Protein AF-A0A4P6K1C8-F1 (afdb_monomer)

Sequence (216 aa):
MRCPFCGMFNRDDAAYCTRCGRDLVPGYPPGQTTQGQPPRRPAGPNYAPPANRQQAPRPPSVPPIQAGPVRSGPGSRAKTVPEPPRAFKGQEAPQSFPPHTTAQLKELESLALPYTRISDEESNGHKKIVRIQYQACPAWNQVATLWKALNDVKDDNFATTLIQGFTQPGRALYSFNNGQLQFDHGVLLGSQRINRYIFDTGSGFEGDAVRIVLSE

Mean predicted aligned error: 19.32 Å

Radius of gyration: 29.91 Å; Cα contacts (8 Å, |Δi|>4): 289; chains: 1; bounding box: 79×82×56 Å

Solvent-accessible surface area (backbone atoms only — not comparable to full-atom values): 14052 Å² total; per-residue (Å²): 71,67,37,92,87,77,66,49,81,42,62,83,83,48,61,46,33,92,85,78,68,46,73,61,66,92,84,72,78,91,75,69,96,66,85,82,73,82,85,83,77,83,88,75,86,91,80,84,81,83,90,78,92,80,88,80,85,85,85,83,89,81,82,89,82,81,93,77,84,92,80,91,82,89,81,82,79,80,76,80,69,78,74,72,80,77,72,74,79,74,76,74,80,58,90,57,64,83,55,84,47,71,70,43,46,58,62,38,37,8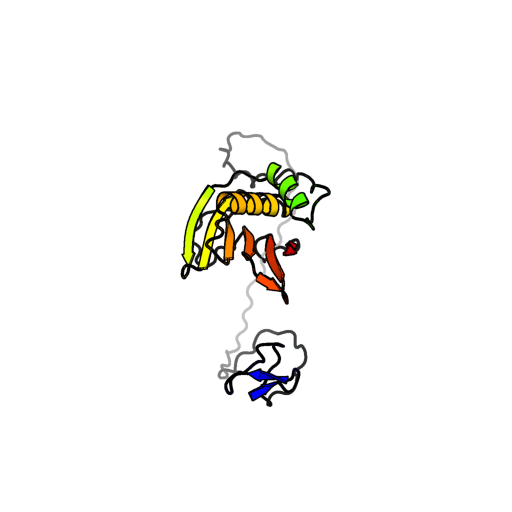0,63,32,59,77,69,45,83,74,48,79,45,77,47,91,80,37,31,39,39,36,34,33,34,35,72,85,69,58,59,68,42,46,51,11,29,47,51,45,55,42,69,76,65,68,54,90,79,30,44,28,42,34,39,36,27,25,66,64,101,56,96,51,100,76,62,61,44,48,17,37,32,42,37,35,51,62,43,76,59,88,94,44,68,28,36,35,41,38,38,40,32,43,58,82,81,54,92,80,50,50,75,45,78,45,77,88

Foldseek 3Di:
DAAPPPRDDDDPPDQADPVPRHGPDPDDDPDDDDDDDDDDDDDDDDDDDDDDDDDDDDDDDDDDDDDDDDDDDDDDPDPPDPDDPPDPPADDAPPCPPPADVVSLVVLLVLAFDKDWDDWDDDPQAEIETEIEDAQHDQSNLSSNQSNVCVVPPDLSHQKYKYFYAHDPDPDPDGFTQKMKIWGFQDDDDPGGKIKIWIWHGRVPDPPIDIDIYID

Structure (mmCIF, N/CA/C/O backbone):
data_AF-A0A4P6K1C8-F1
#
_entry.id   AF-A0A4P6K1C8-F1
#
loop_
_atom_site.group_PDB
_atom_site.id
_atom_site.type_symbol
_atom_site.label_atom_id
_atom_site.label_alt_id
_atom_site.label_comp_id
_atom_site.label_asym_id
_atom_site.label_entity_id
_atom_site.label_seq_id
_atom_site.pdbx_PDB_ins_code
_atom_site.Cartn_x
_atom_site.Cartn_y
_atom_site.Cartn_z
_atom_site.occupancy
_atom_site.B_iso_or_equiv
_atom_site.auth_seq_id
_atom_site.auth_comp_id
_atom_site.auth_asym_id
_atom_site.auth_atom_id
_atom_site.pdbx_PDB_model_num
ATOM 1 N N . MET A 1 1 ? 14.591 -32.882 3.891 1.00 88.81 1 MET A N 1
ATOM 2 C CA . MET A 1 1 ? 14.528 -33.380 5.285 1.00 88.81 1 MET A CA 1
ATOM 3 C C . MET A 1 1 ? 13.270 -32.879 5.991 1.00 88.81 1 MET A C 1
ATOM 5 O O . MET A 1 1 ? 12.739 -31.834 5.627 1.00 88.81 1 MET A O 1
ATOM 9 N N . ARG A 1 2 ? 12.756 -33.598 6.995 1.00 90.94 2 ARG A N 1
ATOM 10 C CA . ARG A 1 2 ? 11.529 -33.205 7.714 1.00 90.94 2 ARG A CA 1
ATOM 11 C C . ARG A 1 2 ? 11.876 -32.451 8.999 1.00 90.94 2 ARG A C 1
ATOM 13 O O . ARG A 1 2 ? 12.728 -32.901 9.756 1.00 90.94 2 ARG A O 1
ATOM 20 N N . CYS A 1 3 ? 11.225 -31.316 9.251 1.00 90.12 3 CYS A N 1
ATOM 21 C CA . CYS A 1 3 ? 11.454 -30.536 10.466 1.00 90.12 3 CYS A CA 1
ATOM 22 C C . CYS A 1 3 ? 10.974 -31.318 11.702 1.00 90.12 3 CYS A C 1
ATOM 24 O O . CYS A 1 3 ? 9.782 -31.640 11.757 1.00 90.12 3 CYS A O 1
ATOM 26 N N . PRO A 1 4 ? 11.825 -31.556 12.719 1.00 86.56 4 PRO A N 1
ATOM 27 C CA . PRO A 1 4 ? 11.430 -32.302 13.917 1.00 86.56 4 PRO A CA 1
ATOM 28 C C . PRO A 1 4 ? 10.423 -31.538 14.790 1.00 86.56 4 PRO A C 1
ATOM 30 O O . PRO A 1 4 ? 9.733 -32.139 15.603 1.00 86.56 4 PRO A O 1
ATOM 33 N N . PHE A 1 5 ? 10.306 -30.218 14.611 1.00 88.75 5 PHE A N 1
ATOM 34 C CA . PHE A 1 5 ? 9.438 -29.372 15.431 1.00 88.75 5 PHE A CA 1
ATOM 35 C C . PHE A 1 5 ? 8.033 -29.169 14.856 1.00 88.75 5 PHE A C 1
ATOM 37 O O . PHE A 1 5 ? 7.089 -28.995 15.616 1.00 88.75 5 PHE A O 1
ATOM 44 N N . CYS A 1 6 ? 7.877 -29.138 13.528 1.00 92.00 6 CYS A N 1
ATOM 45 C CA . CYS A 1 6 ? 6.582 -28.841 12.891 1.00 92.00 6 CYS A CA 1
ATOM 46 C C . CYS A 1 6 ? 6.192 -29.799 11.755 1.00 92.00 6 CYS A C 1
ATOM 48 O O . CYS A 1 6 ? 5.161 -29.601 11.113 1.00 92.00 6 CYS A O 1
ATOM 50 N N . GLY A 1 7 ? 7.021 -30.805 11.457 1.00 89.94 7 GLY A N 1
ATOM 51 C CA . GLY A 1 7 ? 6.726 -31.848 10.470 1.00 89.94 7 GLY A CA 1
ATOM 52 C C . GLY A 1 7 ? 6.786 -31.421 8.998 1.00 89.94 7 GLY A C 1
ATOM 53 O O . GLY A 1 7 ? 6.492 -32.233 8.118 1.00 89.94 7 GLY A O 1
ATOM 54 N N . MET A 1 8 ? 7.166 -30.175 8.705 1.00 91.31 8 MET A N 1
ATOM 55 C CA . MET A 1 8 ? 7.243 -29.659 7.335 1.00 91.31 8 MET A CA 1
ATOM 56 C C . MET A 1 8 ? 8.478 -30.192 6.587 1.00 91.31 8 MET A C 1
ATOM 58 O O . MET A 1 8 ? 9.547 -30.364 7.178 1.00 91.31 8 MET A O 1
ATOM 62 N N . PHE A 1 9 ? 8.321 -30.470 5.291 1.00 93.88 9 PHE A N 1
ATOM 63 C CA . PHE A 1 9 ? 9.394 -30.933 4.412 1.00 93.88 9 PHE A CA 1
ATOM 64 C C . PHE A 1 9 ? 10.221 -29.770 3.865 1.00 93.88 9 PHE A C 1
ATOM 66 O O . PHE A 1 9 ? 9.754 -28.992 3.041 1.00 93.88 9 PHE A O 1
ATOM 73 N N . ASN A 1 10 ? 11.470 -29.693 4.304 1.00 91.12 10 ASN A N 1
ATOM 74 C CA . ASN A 1 10 ? 12.453 -28.723 3.841 1.00 91.12 10 ASN A CA 1
ATOM 75 C C . ASN A 1 10 ? 13.397 -29.367 2.822 1.00 91.12 10 ASN A C 1
ATOM 77 O O . ASN A 1 10 ? 13.521 -30.597 2.778 1.00 91.12 10 ASN A O 1
ATOM 81 N N . ARG A 1 11 ? 14.103 -28.535 2.046 1.00 89.69 11 ARG A N 1
ATOM 82 C CA . ARG A 1 11 ? 15.248 -28.987 1.240 1.00 89.69 11 ARG A CA 1
ATOM 83 C C . ARG A 1 11 ? 16.305 -29.615 2.158 1.00 89.69 11 ARG A C 1
ATOM 85 O O . ARG A 1 11 ? 16.366 -29.280 3.340 1.00 89.69 11 ARG A O 1
ATOM 92 N N . ASP A 1 12 ? 17.087 -30.559 1.647 1.00 85.25 12 ASP A N 1
ATOM 93 C CA . ASP A 1 12 ? 18.074 -31.293 2.457 1.00 85.25 12 ASP A CA 1
ATOM 94 C C . ASP A 1 12 ? 19.260 -30.426 2.913 1.00 85.25 12 ASP A C 1
ATOM 96 O O . ASP A 1 12 ? 19.929 -30.767 3.881 1.00 85.25 12 ASP A O 1
ATOM 100 N N . ASP A 1 13 ? 19.478 -29.283 2.262 1.00 85.94 13 ASP A N 1
ATOM 101 C CA . ASP A 1 13 ? 20.492 -28.269 2.572 1.00 85.94 13 ASP A CA 1
ATOM 102 C C . ASP A 1 13 ? 19.954 -27.096 3.415 1.00 85.94 13 ASP A C 1
ATOM 104 O O . ASP A 1 13 ? 20.671 -26.130 3.681 1.00 85.94 13 ASP A O 1
ATOM 108 N N . ALA A 1 14 ? 18.686 -27.142 3.836 1.00 86.88 14 ALA A N 1
ATOM 109 C CA . ALA A 1 14 ? 18.072 -26.052 4.582 1.00 86.88 14 ALA A CA 1
ATOM 110 C C . ALA A 1 14 ? 18.629 -25.968 6.014 1.00 86.88 14 ALA A C 1
ATOM 112 O O . ALA A 1 14 ? 18.420 -26.868 6.826 1.00 86.88 14 ALA A O 1
ATOM 113 N N . ALA A 1 15 ? 19.272 -24.845 6.353 1.00 88.81 15 ALA A N 1
ATOM 114 C CA . ALA A 1 15 ? 19.749 -24.581 7.714 1.00 88.81 15 ALA A CA 1
ATOM 115 C C . ALA A 1 15 ? 18.597 -24.338 8.708 1.00 88.81 15 ALA A C 1
ATOM 117 O O . ALA A 1 15 ? 18.697 -24.701 9.879 1.00 88.81 15 ALA A O 1
ATOM 118 N N . TYR A 1 16 ? 17.484 -23.776 8.228 1.00 92.38 16 TYR A N 1
ATOM 119 C CA . TYR A 1 16 ? 16.303 -23.425 9.015 1.00 92.38 16 TYR A CA 1
ATOM 120 C C . TYR A 1 16 ? 15.012 -23.897 8.340 1.00 92.38 16 TYR A C 1
ATOM 122 O O . TYR A 1 16 ? 14.926 -24.066 7.124 1.00 92.38 16 TYR A O 1
ATOM 130 N N . CYS A 1 17 ? 13.976 -24.096 9.150 1.00 92.38 17 CYS A N 1
ATOM 131 C CA . CYS A 1 17 ? 12.662 -24.502 8.686 1.00 92.38 17 CYS A CA 1
ATOM 132 C C . CYS A 1 17 ? 11.924 -23.327 8.037 1.00 92.38 17 CYS A C 1
ATOM 134 O O . CYS A 1 17 ? 11.611 -22.356 8.721 1.00 92.38 17 CYS A O 1
ATOM 136 N N . THR A 1 18 ? 11.526 -23.433 6.768 1.00 91.12 18 THR A N 1
ATOM 137 C CA . THR A 1 18 ? 10.802 -22.337 6.085 1.00 91.12 18 THR A CA 1
ATOM 138 C C . THR A 1 18 ? 9.394 -22.085 6.637 1.00 91.12 18 THR A C 1
ATOM 140 O O . THR A 1 18 ? 8.790 -21.062 6.336 1.00 91.12 18 THR A O 1
ATOM 143 N N . ARG A 1 19 ? 8.869 -22.992 7.476 1.00 90.62 19 ARG A N 1
ATOM 144 C CA . ARG A 1 19 ? 7.556 -22.845 8.122 1.00 90.62 19 ARG A CA 1
ATOM 145 C C . ARG A 1 19 ? 7.648 -22.245 9.518 1.00 90.62 19 ARG A C 1
ATOM 147 O O . ARG A 1 19 ? 6.854 -21.376 9.844 1.00 90.62 19 ARG A O 1
ATOM 154 N N . CYS A 1 20 ? 8.548 -22.746 10.364 1.00 92.81 20 CYS A N 1
ATOM 155 C CA . CYS A 1 20 ? 8.615 -22.333 11.772 1.00 92.81 20 CYS A CA 1
ATOM 156 C C . CYS A 1 20 ? 9.885 -21.560 12.144 1.00 92.81 20 CYS A C 1
ATOM 158 O O . CYS A 1 20 ? 10.043 -21.203 13.306 1.00 92.81 20 CYS A O 1
ATOM 160 N N . GLY A 1 21 ? 10.801 -21.342 11.197 1.00 88.06 21 GLY A N 1
ATOM 161 C CA . GLY A 1 21 ? 12.036 -20.579 11.392 1.00 88.06 21 GLY A CA 1
ATOM 162 C C . GLY A 1 21 ? 13.087 -21.242 12.284 1.00 88.06 21 GLY A C 1
ATOM 163 O O . GLY A 1 21 ? 14.145 -20.664 12.484 1.00 88.06 21 GLY A O 1
ATOM 164 N N . ARG A 1 22 ? 12.825 -22.437 12.833 1.00 87.50 22 ARG A N 1
ATOM 165 C CA . ARG A 1 22 ? 13.773 -23.140 13.711 1.00 87.50 22 ARG A CA 1
ATOM 166 C C . ARG A 1 22 ? 14.896 -23.798 12.929 1.00 87.50 22 ARG A C 1
ATOM 168 O O . ARG A 1 22 ? 14.646 -24.353 11.857 1.00 87.50 22 ARG A O 1
ATOM 175 N N . ASP A 1 23 ? 16.077 -23.817 13.532 1.00 88.69 23 ASP A N 1
ATOM 176 C CA . ASP A 1 23 ? 17.242 -24.513 13.000 1.00 88.69 23 ASP A CA 1
ATOM 177 C C . ASP A 1 23 ? 16.961 -26.007 12.819 1.00 88.69 23 ASP A C 1
ATOM 179 O O . ASP A 1 23 ? 16.354 -26.672 13.666 1.00 88.69 23 ASP A O 1
ATOM 183 N N . LEU A 1 24 ? 17.382 -26.526 11.670 1.00 86.25 24 LEU A N 1
ATOM 184 C CA . LEU A 1 24 ? 17.263 -27.935 11.298 1.00 86.25 24 LEU A CA 1
ATOM 185 C C . LEU A 1 24 ? 18.576 -28.696 11.481 1.00 86.25 24 LEU A C 1
ATOM 187 O O . LEU A 1 24 ? 18.574 -29.923 11.403 1.00 86.25 24 LEU A O 1
ATOM 191 N N . VAL A 1 25 ? 19.673 -27.980 11.739 1.00 77.94 25 VAL A N 1
ATOM 192 C CA . VAL A 1 25 ? 21.005 -28.548 11.943 1.00 77.94 25 VAL A CA 1
ATOM 193 C C . VAL A 1 25 ? 21.154 -28.978 13.410 1.00 77.94 25 VAL A C 1
ATOM 195 O O . VAL A 1 25 ? 21.168 -28.122 14.297 1.00 77.94 25 VAL A O 1
ATOM 198 N N . PRO A 1 26 ? 21.286 -30.282 13.712 1.00 60.44 26 PRO A N 1
ATOM 199 C CA . PRO A 1 26 ? 21.581 -30.745 15.061 1.00 60.44 26 PRO A CA 1
ATOM 200 C C . PRO A 1 26 ? 23.081 -30.554 15.312 1.00 60.44 26 PRO A C 1
ATOM 202 O O . PRO A 1 26 ? 23.896 -31.263 14.727 1.00 60.44 26 PRO A O 1
ATOM 205 N N . GLY A 1 27 ? 23.468 -29.589 16.151 1.00 54.50 27 GLY A N 1
ATOM 206 C CA . GLY A 1 27 ? 24.895 -29.397 16.441 1.00 54.50 27 GLY A CA 1
ATOM 207 C C . GLY A 1 27 ? 25.307 -28.227 17.330 1.00 54.50 27 GLY A C 1
ATOM 208 O O . GLY A 1 27 ? 26.457 -28.204 17.753 1.00 54.50 27 GLY A O 1
ATOM 209 N N . TYR A 1 28 ? 24.416 -27.297 17.675 1.00 38.47 28 TYR A N 1
ATOM 210 C CA . TYR A 1 28 ? 24.706 -26.288 18.698 1.00 38.47 28 TYR A CA 1
ATOM 211 C C . TYR A 1 28 ? 23.680 -26.387 19.833 1.00 38.47 28 TYR A C 1
ATOM 213 O O . TYR A 1 28 ? 22.478 -26.373 19.559 1.00 38.47 28 TYR A O 1
ATOM 221 N N . PRO A 1 29 ? 24.103 -26.517 21.106 1.00 42.72 29 PRO A N 1
ATOM 222 C CA . PRO A 1 29 ? 23.178 -26.389 22.224 1.00 42.72 29 PRO A CA 1
ATOM 223 C C . PRO A 1 29 ? 22.550 -24.984 22.214 1.00 42.72 29 PRO A C 1
ATOM 225 O O . PRO A 1 29 ? 23.180 -24.045 21.718 1.00 42.72 29 PRO A O 1
ATOM 228 N N . PRO A 1 30 ? 21.333 -24.808 22.765 1.00 41.75 30 PRO A N 1
ATOM 229 C CA . PRO A 1 30 ? 20.698 -23.501 22.867 1.00 41.75 30 PRO A CA 1
ATOM 230 C C . PRO A 1 30 ? 21.519 -22.623 23.818 1.00 41.75 30 PRO A C 1
ATOM 232 O O . PRO A 1 30 ? 21.397 -22.689 25.041 1.00 41.75 30 PRO A O 1
ATOM 235 N N . GLY A 1 31 ? 22.410 -21.831 23.231 1.00 40.31 31 GLY A N 1
ATOM 236 C CA . GLY A 1 31 ? 23.178 -20.808 23.911 1.00 40.31 31 GLY A CA 1
ATOM 237 C C . GLY A 1 31 ? 22.250 -19.669 24.295 1.00 40.31 31 GLY A C 1
ATOM 238 O O . GLY A 1 31 ? 21.748 -18.945 23.442 1.00 40.31 31 GLY A O 1
ATOM 239 N N . GLN A 1 32 ? 22.010 -19.587 25.596 1.00 39.22 32 GLN A N 1
ATOM 240 C CA . GLN A 1 32 ? 21.608 -18.422 26.371 1.00 39.22 32 GLN A CA 1
ATOM 241 C C . GLN A 1 32 ? 21.770 -17.074 25.654 1.00 39.22 32 GLN A C 1
ATOM 243 O O . GLN A 1 32 ? 22.798 -16.768 25.055 1.00 39.22 32 GLN A O 1
ATOM 248 N N . THR A 1 33 ? 20.768 -16.223 25.851 1.00 48.00 33 THR A N 1
ATOM 249 C CA . THR A 1 33 ? 20.870 -14.767 25.762 1.00 48.00 33 THR A CA 1
ATOM 250 C C . THR A 1 33 ? 22.167 -14.268 26.405 1.00 48.00 33 THR A C 1
ATOM 252 O O . THR A 1 33 ? 22.245 -14.131 27.625 1.00 48.00 33 THR A O 1
ATOM 255 N N . THR A 1 34 ? 23.175 -13.953 25.598 1.00 40.38 34 THR A N 1
ATOM 256 C CA . THR A 1 34 ? 24.306 -13.126 26.022 1.00 40.38 34 THR A CA 1
ATOM 257 C C . THR A 1 34 ? 24.217 -11.784 25.323 1.00 40.38 34 THR A C 1
ATOM 259 O O . THR A 1 34 ? 24.386 -11.686 24.108 1.00 40.38 34 THR A O 1
ATOM 262 N N . GLN A 1 35 ? 23.957 -10.750 26.125 1.00 42.81 35 GLN A N 1
ATOM 263 C CA . GLN A 1 35 ? 24.311 -9.370 25.819 1.00 42.81 35 GLN A CA 1
ATOM 264 C C . GLN A 1 35 ? 25.731 -9.337 25.235 1.00 42.81 35 GLN A C 1
ATOM 266 O O . GLN A 1 35 ? 26.691 -9.753 25.885 1.00 42.81 35 GLN A O 1
ATOM 271 N N . GLY A 1 36 ? 25.861 -8.863 23.998 1.00 34.84 36 GLY A N 1
ATOM 272 C CA . GLY A 1 36 ? 27.148 -8.709 23.334 1.00 34.84 36 GLY A CA 1
ATOM 273 C C . GLY A 1 36 ? 27.926 -7.528 23.905 1.00 34.84 36 GLY A C 1
ATOM 274 O O . GLY A 1 36 ? 27.695 -6.384 23.523 1.00 34.84 36 GLY A O 1
ATOM 275 N N . GLN A 1 37 ? 28.869 -7.827 24.800 1.00 43.03 37 GLN A N 1
ATOM 276 C CA . GLN A 1 37 ? 30.080 -7.033 25.013 1.00 43.03 37 GLN A CA 1
ATOM 277 C C . GLN A 1 37 ? 30.887 -6.916 23.702 1.00 43.03 37 GLN A C 1
ATOM 279 O O . GLN A 1 37 ? 30.882 -7.851 22.897 1.00 43.03 37 GLN A O 1
ATOM 284 N N . PRO A 1 38 ? 31.629 -5.813 23.486 1.00 39.00 38 PRO A N 1
ATOM 285 C CA . PRO A 1 38 ? 32.493 -5.664 22.319 1.00 39.00 38 PRO A CA 1
ATOM 286 C C . PRO A 1 38 ? 33.694 -6.637 22.352 1.00 39.00 38 PRO A C 1
ATOM 288 O O . PRO A 1 38 ? 34.172 -7.004 23.431 1.00 39.00 38 PRO A O 1
ATOM 291 N N . PRO A 1 39 ? 34.209 -7.055 21.180 1.00 49.84 39 PRO A N 1
ATOM 292 C CA . PRO A 1 39 ? 35.176 -8.144 21.062 1.00 49.84 39 PRO A CA 1
ATOM 293 C C . PRO A 1 39 ? 36.565 -7.790 21.618 1.00 49.84 39 PRO A C 1
ATOM 295 O O . PRO A 1 39 ? 37.148 -6.752 21.298 1.00 49.84 39 PRO A O 1
ATOM 298 N N . ARG A 1 40 ? 37.132 -8.709 22.414 1.00 46.91 40 ARG A N 1
ATOM 299 C CA . ARG A 1 40 ? 38.537 -8.684 22.851 1.00 46.91 40 ARG A CA 1
ATOM 300 C C . ARG A 1 40 ? 39.461 -9.038 21.681 1.00 46.91 40 ARG A C 1
ATOM 302 O O . ARG A 1 40 ? 39.289 -10.068 21.037 1.00 46.91 40 ARG A O 1
ATOM 309 N N . ARG A 1 41 ? 40.460 -8.186 21.437 1.00 49.97 41 ARG A N 1
ATOM 310 C CA . ARG A 1 41 ? 41.549 -8.418 20.474 1.00 49.97 41 ARG A CA 1
ATOM 311 C C . ARG A 1 41 ? 42.501 -9.534 20.950 1.00 49.97 41 ARG A C 1
ATOM 313 O O . ARG A 1 41 ? 42.732 -9.634 22.156 1.00 49.97 41 ARG A O 1
ATOM 320 N N . PRO A 1 42 ? 43.113 -10.308 20.033 1.00 48.47 42 PRO A N 1
ATOM 321 C CA . PRO A 1 42 ? 44.226 -11.204 20.349 1.00 48.47 42 PRO A CA 1
ATOM 322 C C . PRO A 1 42 ? 45.460 -10.431 20.841 1.00 48.47 42 PRO A C 1
ATOM 324 O O . PRO A 1 42 ? 45.746 -9.334 20.356 1.00 48.47 42 PRO A O 1
ATOM 327 N N . ALA A 1 43 ? 46.189 -11.012 21.796 1.00 47.69 43 ALA A N 1
ATOM 328 C CA . ALA A 1 43 ? 47.403 -10.447 22.381 1.00 47.69 43 ALA A CA 1
ATOM 329 C C . ALA A 1 43 ? 48.556 -10.407 21.360 1.00 47.69 43 ALA A C 1
ATOM 331 O O . ALA A 1 43 ? 48.985 -11.442 20.855 1.00 47.69 43 ALA A O 1
ATOM 332 N N . GLY A 1 44 ? 49.051 -9.202 21.068 1.00 49.12 44 GLY A N 1
ATOM 333 C CA . GLY A 1 44 ? 50.307 -8.975 20.350 1.00 49.12 44 GLY A CA 1
ATOM 334 C C . GLY A 1 44 ? 51.521 -8.966 21.297 1.00 49.12 44 GLY A C 1
ATOM 335 O O . GLY A 1 44 ? 51.344 -8.897 22.515 1.00 49.12 44 GLY A O 1
ATOM 336 N N . PRO A 1 45 ? 52.750 -9.050 20.759 1.00 47.34 45 PRO A N 1
ATOM 337 C CA . PRO A 1 45 ? 53.974 -9.252 21.533 1.00 47.34 45 PRO A CA 1
ATOM 338 C C . PRO A 1 45 ? 54.342 -8.080 22.458 1.00 47.34 45 PRO A C 1
ATOM 340 O O . PRO A 1 45 ? 54.069 -6.911 22.192 1.00 47.34 45 PRO A O 1
ATOM 343 N N . ASN A 1 46 ? 54.994 -8.461 23.556 1.00 49.91 46 ASN A N 1
ATOM 344 C CA . ASN A 1 46 ? 55.358 -7.668 24.724 1.00 49.91 46 ASN A CA 1
ATOM 345 C C . ASN A 1 46 ? 56.455 -6.631 24.393 1.00 49.91 46 ASN A C 1
ATOM 347 O O . ASN A 1 46 ? 57.624 -6.989 24.269 1.00 49.91 46 ASN A O 1
ATOM 351 N N . TYR A 1 47 ? 56.091 -5.352 24.268 1.00 41.16 47 TYR A N 1
ATOM 352 C CA . TYR A 1 47 ? 57.043 -4.235 24.236 1.00 41.16 47 TYR A CA 1
ATOM 353 C C . TYR A 1 47 ? 57.039 -3.525 25.593 1.00 41.16 47 TYR A C 1
ATOM 355 O O . TYR A 1 47 ? 56.033 -2.940 25.991 1.00 41.16 47 TYR A O 1
ATOM 363 N N . ALA A 1 48 ? 58.174 -3.567 26.294 1.00 53.19 48 ALA A N 1
ATOM 364 C CA . ALA A 1 48 ? 58.407 -2.813 27.521 1.00 53.19 48 ALA A CA 1
ATOM 365 C C . ALA A 1 48 ? 58.932 -1.403 27.184 1.00 53.19 48 ALA A C 1
ATOM 367 O O . ALA A 1 48 ? 59.997 -1.296 26.570 1.00 53.19 48 ALA A O 1
ATOM 368 N N . PRO A 1 49 ? 58.240 -0.315 27.566 1.00 50.09 49 PRO A N 1
ATOM 369 C CA . PRO A 1 49 ? 58.793 1.030 27.461 1.00 50.09 49 PRO A CA 1
ATOM 370 C C . PRO A 1 49 ? 59.662 1.377 28.691 1.00 50.09 49 PRO A C 1
ATOM 372 O O . PRO A 1 49 ? 59.342 0.968 29.811 1.00 50.09 49 PRO A O 1
ATOM 375 N N . PRO A 1 50 ? 60.762 2.133 28.510 1.00 47.12 50 PRO A N 1
ATOM 376 C CA . PRO A 1 50 ? 61.696 2.465 29.580 1.00 47.12 50 PRO A CA 1
ATOM 377 C C . PRO A 1 50 ? 61.129 3.503 30.558 1.00 47.12 50 PRO A C 1
ATOM 379 O O . PRO A 1 50 ? 60.390 4.416 30.191 1.00 47.12 50 PRO A O 1
ATOM 382 N N . ALA A 1 51 ? 61.531 3.376 31.821 1.00 49.81 51 ALA A N 1
ATOM 383 C CA . ALA A 1 51 ? 61.240 4.329 32.878 1.00 49.81 51 ALA A CA 1
ATOM 384 C C . ALA A 1 51 ? 62.098 5.593 32.721 1.00 49.81 51 ALA A C 1
ATOM 386 O O . ALA A 1 51 ? 63.320 5.520 32.836 1.00 49.81 51 ALA A O 1
ATOM 387 N N . ASN A 1 52 ? 61.474 6.764 32.557 1.00 48.72 52 ASN A N 1
ATOM 388 C CA . ASN A 1 52 ? 62.055 7.987 33.107 1.00 48.72 52 ASN A CA 1
ATOM 389 C C . ASN A 1 52 ? 60.990 9.044 33.440 1.00 48.72 52 ASN A C 1
ATOM 391 O O . ASN A 1 52 ? 60.220 9.480 32.588 1.00 48.72 52 ASN A O 1
ATOM 395 N N . ARG A 1 53 ? 60.954 9.429 34.720 1.00 51.31 53 ARG A N 1
ATOM 396 C CA . ARG A 1 53 ? 60.143 10.507 35.299 1.00 51.31 53 ARG A CA 1
ATOM 397 C C . ARG A 1 53 ? 60.794 11.848 34.983 1.00 51.31 53 ARG A C 1
ATOM 399 O O . ARG A 1 53 ? 61.887 12.071 35.486 1.00 51.31 53 ARG A O 1
ATOM 406 N N . GLN A 1 54 ? 60.078 12.778 34.351 1.00 49.44 54 GLN A N 1
ATOM 407 C CA . GLN A 1 54 ? 60.205 14.211 34.652 1.00 49.44 54 GLN A CA 1
ATOM 408 C C . GLN A 1 54 ? 58.824 14.880 34.575 1.00 49.44 54 GLN A C 1
ATOM 410 O O . GLN A 1 54 ? 58.066 14.680 33.631 1.00 49.44 54 GLN A O 1
ATOM 415 N N . GLN A 1 55 ? 58.477 15.590 35.649 1.00 46.69 55 GLN A N 1
ATOM 416 C CA . GLN A 1 55 ? 57.203 16.271 35.882 1.00 46.69 55 GLN A CA 1
ATOM 417 C C . GLN A 1 55 ? 57.126 17.565 35.061 1.00 46.69 55 GLN A C 1
ATOM 419 O O . GLN A 1 55 ? 58.097 18.315 35.019 1.00 46.69 55 GLN A O 1
ATOM 424 N N . ALA A 1 56 ? 55.959 17.856 34.478 1.00 44.97 56 ALA A N 1
ATOM 425 C CA . ALA A 1 56 ? 55.648 19.158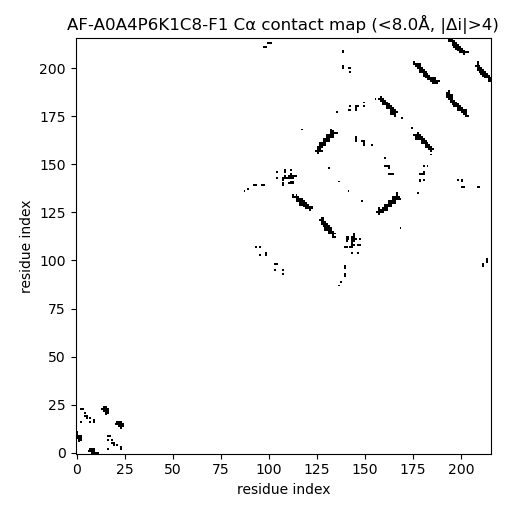 33.885 1.00 44.97 56 ALA A CA 1
ATOM 426 C C . ALA A 1 56 ? 54.703 19.973 34.803 1.00 44.97 56 ALA A C 1
ATOM 428 O O . ALA A 1 56 ? 53.907 19.372 35.533 1.00 44.97 56 ALA A O 1
ATOM 429 N N . PRO A 1 57 ? 54.785 21.320 34.809 1.00 45.72 57 PRO A N 1
ATOM 430 C CA . PRO A 1 57 ? 54.196 22.174 35.845 1.00 45.72 57 PRO A CA 1
ATOM 431 C C . PRO A 1 57 ? 52.690 22.425 35.660 1.00 45.72 57 PRO A C 1
ATOM 433 O O . PRO A 1 57 ? 52.166 22.401 34.549 1.00 45.72 57 PRO A O 1
ATOM 436 N N . ARG A 1 58 ? 52.003 22.728 36.770 1.00 53.41 58 ARG A N 1
ATOM 437 C CA . ARG A 1 58 ? 50.585 23.130 36.811 1.00 53.41 58 ARG A CA 1
ATOM 438 C C . ARG A 1 58 ? 50.380 24.548 36.244 1.00 53.41 58 ARG A C 1
ATOM 440 O O . ARG A 1 58 ? 51.170 25.427 36.585 1.00 53.41 58 ARG A O 1
ATOM 447 N N . PRO A 1 59 ? 49.298 24.815 35.489 1.00 54.81 59 PRO A N 1
ATOM 448 C CA . PRO A 1 59 ? 48.874 26.178 35.177 1.00 54.81 59 PRO A CA 1
ATOM 449 C C . PRO A 1 59 ? 48.137 26.847 36.365 1.00 54.81 59 PRO A C 1
ATOM 451 O O . PRO A 1 59 ? 47.497 26.146 37.156 1.00 54.81 59 PRO A O 1
ATOM 454 N N . PRO A 1 60 ? 48.227 28.185 36.511 1.00 52.41 60 PRO A N 1
ATOM 455 C CA . PRO A 1 60 ? 47.681 28.936 37.645 1.00 52.41 60 PRO A CA 1
ATOM 456 C C . PRO A 1 60 ? 46.172 29.231 37.543 1.00 52.41 60 PRO A C 1
ATOM 458 O O . PRO A 1 60 ? 45.602 29.339 36.459 1.00 52.41 60 PRO A O 1
ATOM 461 N N . SER A 1 61 ? 45.549 29.396 38.713 1.00 48.31 61 SER A N 1
ATOM 462 C CA . SER A 1 61 ? 44.137 29.733 38.937 1.00 48.31 61 SER A CA 1
ATOM 463 C C . SER A 1 61 ? 43.797 31.172 38.519 1.00 48.31 61 SER A C 1
ATOM 465 O O . SER A 1 61 ? 44.521 32.100 38.874 1.00 48.31 61 SER A O 1
ATOM 467 N N . VAL A 1 62 ? 42.663 31.374 37.836 1.00 55.34 62 VAL A N 1
ATOM 468 C CA . VAL A 1 62 ? 42.142 32.702 37.449 1.00 55.34 62 VAL A CA 1
ATOM 469 C C . VAL A 1 62 ? 40.966 33.100 38.371 1.00 55.34 62 VAL A C 1
ATOM 471 O O . VAL A 1 62 ? 40.104 32.253 38.616 1.00 55.34 62 VAL A O 1
ATOM 474 N N . PRO A 1 63 ? 40.912 34.339 38.908 1.00 49.00 63 PRO A N 1
ATOM 475 C CA . PRO A 1 63 ? 39.856 34.820 39.817 1.00 49.00 63 PRO A CA 1
ATOM 476 C C . PRO A 1 63 ? 38.553 35.252 39.094 1.00 49.00 63 PRO A C 1
ATOM 478 O O . PRO A 1 63 ? 38.554 35.407 37.871 1.00 49.00 63 PRO A O 1
ATOM 481 N N . PRO A 1 64 ? 37.430 35.457 39.823 1.00 44.94 64 PRO A N 1
ATOM 482 C CA . PRO A 1 64 ? 36.115 35.712 39.230 1.00 44.94 64 PRO A CA 1
ATOM 483 C C . PRO A 1 64 ? 35.957 37.170 38.770 1.00 44.94 64 PRO A C 1
ATOM 485 O O . PRO A 1 64 ? 36.265 38.101 39.515 1.00 44.94 64 PRO A O 1
ATOM 488 N N . ILE A 1 65 ? 35.433 37.376 37.557 1.00 49.25 65 ILE A N 1
ATOM 489 C CA . ILE A 1 65 ? 35.155 38.708 36.997 1.00 49.25 65 ILE A CA 1
ATOM 490 C C . ILE A 1 65 ? 33.678 39.065 37.217 1.00 49.25 65 ILE A C 1
ATOM 492 O O . ILE A 1 65 ? 32.775 38.305 36.871 1.00 49.25 65 ILE A O 1
ATOM 496 N N . GLN A 1 66 ? 33.473 40.234 37.825 1.00 40.97 66 GLN A N 1
ATOM 497 C CA . GLN A 1 66 ? 32.193 40.853 38.173 1.00 40.97 66 GLN A CA 1
ATOM 498 C C . GLN A 1 66 ? 31.438 41.386 36.943 1.00 40.97 66 GLN A C 1
ATOM 500 O O . GLN A 1 66 ? 32.035 41.768 35.937 1.00 40.97 66 GLN A O 1
ATOM 505 N N . ALA A 1 67 ? 30.108 41.440 37.059 1.00 44.53 67 ALA A N 1
ATOM 506 C CA . ALA A 1 67 ? 29.189 41.962 36.054 1.00 44.53 67 ALA A CA 1
ATOM 507 C C . ALA A 1 67 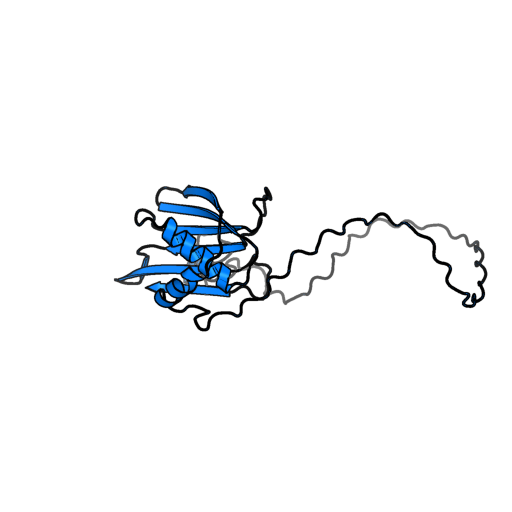? 29.324 43.487 35.862 1.00 44.53 67 ALA A C 1
ATOM 509 O O . ALA A 1 67 ? 29.340 44.245 36.830 1.00 44.53 67 ALA A O 1
ATOM 510 N N . GLY A 1 68 ? 29.347 43.925 34.600 1.00 35.56 68 GLY A N 1
ATOM 511 C CA . GLY A 1 68 ? 29.288 45.326 34.171 1.00 35.56 68 GLY A CA 1
ATOM 512 C C . GLY A 1 68 ? 28.440 45.480 32.893 1.00 35.56 68 GLY A C 1
ATOM 513 O O . GLY A 1 68 ? 28.202 44.485 32.207 1.00 35.56 68 GLY A O 1
ATOM 514 N N . PRO A 1 69 ? 27.919 46.687 32.593 1.00 43.41 69 PRO A N 1
ATOM 515 C CA . PRO A 1 69 ? 26.654 46.857 31.877 1.00 43.41 69 PRO A CA 1
ATOM 516 C C . PRO A 1 69 ? 26.747 46.815 30.343 1.00 43.41 69 PRO A C 1
ATOM 518 O O . PRO A 1 69 ? 27.761 47.135 29.725 1.00 43.41 69 PRO A O 1
ATOM 521 N N . VAL A 1 70 ? 25.607 46.448 29.754 1.00 46.75 70 VAL A N 1
ATOM 522 C CA . VAL A 1 70 ? 25.326 46.263 28.324 1.00 46.75 70 VAL A CA 1
ATOM 523 C C . VAL A 1 70 ? 25.504 47.565 27.533 1.00 46.75 70 VAL A C 1
ATOM 525 O O . VAL A 1 70 ? 24.904 48.588 27.862 1.00 46.75 70 VAL A O 1
ATOM 528 N N . ARG A 1 71 ? 26.265 47.506 26.432 1.00 35.78 71 ARG A N 1
ATOM 529 C CA . ARG A 1 71 ? 26.265 48.524 25.371 1.00 35.78 71 ARG A CA 1
ATOM 530 C C . ARG A 1 71 ? 25.854 47.902 24.039 1.00 35.78 71 ARG A C 1
ATOM 532 O O . ARG A 1 71 ? 26.498 46.987 23.536 1.00 35.78 71 ARG A O 1
ATOM 539 N N . SER A 1 72 ? 24.768 48.434 23.496 1.00 47.59 72 SER A N 1
ATOM 540 C CA . SER A 1 72 ? 24.151 48.098 22.217 1.00 47.59 72 SER A CA 1
ATOM 541 C C . SER A 1 72 ? 25.026 48.531 21.034 1.00 47.59 72 SER A C 1
ATOM 543 O O . SER A 1 72 ? 25.490 49.669 20.993 1.00 47.59 72 SER A O 1
ATOM 545 N N . GLY A 1 73 ? 25.194 47.648 20.048 1.00 33.34 73 GLY A N 1
ATOM 546 C CA . GLY A 1 73 ? 25.802 47.935 18.745 1.00 33.34 73 GLY A CA 1
ATOM 547 C C . GLY A 1 73 ? 25.108 47.114 17.642 1.00 33.34 73 GLY A C 1
ATOM 548 O O . GLY A 1 73 ? 24.766 45.959 17.903 1.00 33.34 73 GLY A O 1
ATOM 549 N N . PRO A 1 74 ? 24.832 47.683 16.451 1.00 43.69 74 PRO A N 1
ATOM 550 C CA . PRO A 1 74 ? 23.879 47.119 15.496 1.00 43.69 74 PRO A CA 1
ATOM 551 C C . PRO A 1 74 ? 24.537 46.251 14.410 1.00 43.69 74 PRO A C 1
ATOM 553 O O . PRO A 1 74 ? 25.692 46.452 14.047 1.00 43.69 74 PRO A O 1
ATOM 556 N N . GLY A 1 75 ? 23.741 45.349 13.819 1.00 37.75 75 GLY A N 1
ATOM 557 C CA . GLY A 1 75 ? 23.981 44.850 12.459 1.00 37.75 75 GLY A CA 1
ATOM 558 C C . GLY A 1 75 ? 24.393 43.384 12.312 1.00 37.75 75 GLY A C 1
ATOM 559 O O . GLY A 1 75 ? 25.315 43.088 11.558 1.00 37.75 75 GLY A O 1
ATOM 560 N N . SER A 1 76 ? 23.703 42.441 12.965 1.00 40.09 76 SER A N 1
ATOM 561 C CA . SER A 1 76 ? 23.810 41.026 12.576 1.00 40.09 76 SER A CA 1
ATOM 562 C C . SER A 1 76 ? 22.927 40.742 11.364 1.00 40.09 76 SER A C 1
ATOM 564 O O . SER A 1 76 ? 21.701 40.718 11.447 1.00 40.09 76 SER A O 1
ATOM 566 N N . ARG A 1 77 ? 23.586 40.517 10.226 1.00 45.25 77 ARG A N 1
ATOM 567 C CA . ARG A 1 77 ? 23.031 39.938 9.000 1.00 45.25 77 ARG A CA 1
ATOM 568 C C . ARG A 1 77 ? 22.386 38.597 9.368 1.00 45.25 77 ARG A C 1
ATOM 570 O O . ARG A 1 77 ? 23.092 37.652 9.719 1.00 45.25 77 ARG A O 1
ATOM 577 N N . ALA A 1 78 ? 21.056 38.548 9.356 1.00 40.16 78 ALA A N 1
ATOM 578 C CA . ALA A 1 78 ? 20.291 37.357 9.691 1.00 40.16 78 ALA A CA 1
ATOM 579 C C . ALA A 1 78 ? 20.709 36.206 8.766 1.00 40.16 78 ALA A C 1
ATOM 581 O O . ALA A 1 78 ? 20.417 36.209 7.571 1.00 40.16 78 ALA A O 1
ATOM 582 N N . LYS A 1 79 ? 21.423 35.221 9.319 1.00 46.34 79 LYS A N 1
ATOM 583 C CA . LYS A 1 79 ? 21.460 33.884 8.737 1.00 46.34 79 LYS A CA 1
ATOM 584 C C . LYS A 1 79 ? 20.039 33.356 8.863 1.00 46.34 79 LYS A C 1
ATOM 586 O O . LYS A 1 79 ? 19.590 33.091 9.974 1.00 46.34 79 LYS A O 1
ATOM 591 N N . THR A 1 80 ? 19.334 33.265 7.743 1.00 43.81 80 THR A N 1
ATOM 592 C CA . THR A 1 80 ? 18.065 32.551 7.647 1.00 43.81 80 THR A CA 1
ATOM 593 C C . THR A 1 80 ? 18.337 31.110 8.062 1.00 43.81 80 THR A C 1
ATOM 595 O O . THR A 1 80 ? 18.882 30.317 7.297 1.00 43.81 80 THR A O 1
ATOM 598 N N . VAL A 1 81 ? 18.056 30.805 9.326 1.00 50.25 81 VAL A N 1
ATOM 599 C CA . VAL A 1 81 ? 17.928 29.436 9.814 1.00 50.25 81 VAL A CA 1
ATOM 600 C C . VAL A 1 81 ? 16.834 28.806 8.951 1.00 50.25 81 VAL A C 1
ATOM 602 O O . VAL A 1 81 ? 15.762 29.409 8.850 1.00 50.25 81 VAL A O 1
ATOM 605 N N . PRO A 1 82 ? 17.078 27.667 8.276 1.00 48.38 82 PRO A N 1
ATOM 606 C CA . PRO A 1 82 ? 16.007 26.943 7.615 1.00 48.38 82 PRO A CA 1
ATOM 607 C C . PRO A 1 82 ? 14.936 26.669 8.665 1.00 48.38 82 PRO A C 1
ATOM 609 O O . PRO A 1 82 ? 15.225 26.070 9.702 1.00 48.38 82 PRO A O 1
ATOM 612 N N . GLU A 1 83 ? 13.737 27.194 8.421 1.00 42.81 83 GLU A N 1
ATOM 613 C CA . GLU A 1 83 ? 12.551 26.922 9.223 1.00 42.81 83 GLU A CA 1
ATOM 614 C C . GLU A 1 83 ? 12.491 25.400 9.446 1.00 42.81 83 GLU A C 1
ATOM 616 O O . GLU A 1 83 ? 12.579 24.650 8.465 1.00 42.81 83 GLU 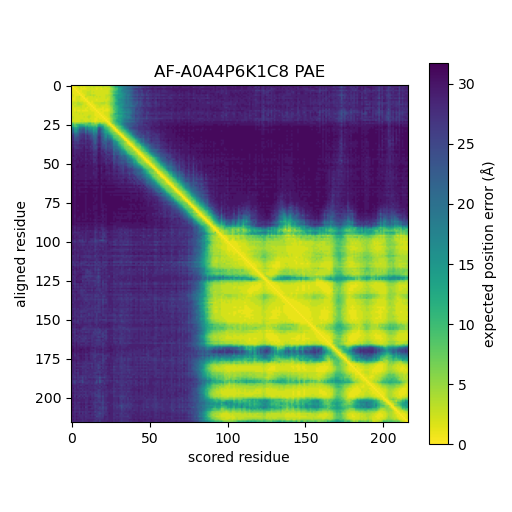A O 1
ATOM 621 N N . PRO A 1 84 ? 12.430 24.915 10.703 1.00 50.88 84 PRO A N 1
ATOM 622 C CA . PRO A 1 84 ? 12.227 23.494 10.943 1.00 50.88 84 PRO A CA 1
ATOM 623 C C . PRO A 1 84 ? 10.981 23.063 10.158 1.00 50.88 84 PRO A C 1
ATOM 625 O O . PRO A 1 84 ? 10.030 23.849 10.082 1.00 50.88 84 PRO A O 1
ATOM 628 N N . PRO A 1 85 ? 10.976 21.866 9.539 1.00 56.25 85 PRO A N 1
ATOM 629 C CA . PRO A 1 85 ? 9.832 21.402 8.767 1.00 56.25 85 PRO A CA 1
ATOM 630 C C . PRO A 1 85 ? 8.585 21.592 9.621 1.00 56.25 85 PRO A C 1
ATOM 632 O O . PRO A 1 85 ? 8.539 21.118 10.758 1.00 56.25 85 PRO A O 1
ATOM 635 N N . ARG A 1 86 ? 7.630 22.376 9.103 1.00 47.16 86 ARG A N 1
ATOM 636 C CA . ARG A 1 86 ? 6.390 22.699 9.805 1.00 47.16 86 ARG A CA 1
ATOM 637 C C . ARG A 1 86 ? 5.810 21.398 10.327 1.00 47.16 86 ARG A C 1
ATOM 639 O O . ARG A 1 86 ? 5.411 20.545 9.537 1.00 47.16 86 ARG A O 1
ATOM 646 N N . ALA A 1 87 ? 5.801 21.248 11.649 1.00 45.81 87 ALA A N 1
ATOM 647 C CA . ALA A 1 87 ? 5.086 20.168 12.291 1.00 45.81 87 ALA A CA 1
ATOM 648 C C . ALA A 1 87 ? 3.655 20.222 11.754 1.00 45.81 87 ALA A C 1
ATOM 650 O O . ALA A 1 87 ? 3.006 21.272 11.823 1.00 45.81 87 ALA A O 1
ATOM 651 N N . PHE A 1 88 ? 3.196 19.121 11.157 1.00 47.41 88 PHE A N 1
ATOM 652 C CA . PHE A 1 88 ? 1.792 18.968 10.814 1.00 47.41 88 PHE A CA 1
ATOM 653 C C . PHE A 1 88 ? 1.007 19.294 12.079 1.00 47.41 88 PHE A C 1
ATOM 655 O O . PHE A 1 88 ? 1.171 18.621 13.095 1.00 47.41 88 PHE A O 1
ATOM 662 N N . LYS A 1 89 ? 0.205 20.366 12.050 1.00 48.66 89 LYS A N 1
ATOM 663 C CA . LYS A 1 89 ? -0.811 20.587 13.078 1.00 48.66 89 LYS A CA 1
ATOM 664 C C . LYS A 1 89 ? -1.725 19.376 12.974 1.00 48.66 89 LYS A C 1
ATOM 666 O O . LYS A 1 89 ? -2.474 19.282 12.006 1.00 48.66 89 LYS A O 1
ATOM 671 N N . GLY A 1 90 ? -1.521 18.420 13.878 1.00 52.53 90 GLY A N 1
ATOM 672 C CA . GLY A 1 90 ? -2.105 17.092 13.813 1.00 52.53 90 GLY A CA 1
ATOM 673 C C . GLY A 1 90 ? -3.605 17.215 13.646 1.00 52.53 90 GLY A C 1
ATOM 674 O O . GLY A 1 90 ? -4.298 17.635 14.567 1.00 52.53 90 GLY A O 1
ATOM 675 N N . GLN A 1 91 ? -4.092 16.901 12.451 1.00 59.62 91 GLN A N 1
ATOM 676 C CA . GLN A 1 91 ? -5.488 16.553 12.311 1.00 59.62 91 GLN A CA 1
ATOM 677 C C . GLN A 1 91 ? -5.675 15.268 13.123 1.00 59.62 91 GLN A C 1
ATOM 679 O O . GLN A 1 91 ? -4.920 14.301 12.965 1.00 59.62 91 GLN A O 1
ATOM 684 N N . GLU A 1 92 ? -6.615 15.318 14.059 1.00 68.69 92 GLU A N 1
ATOM 685 C CA . GLU A 1 92 ? -6.947 14.187 14.914 1.00 68.69 92 GLU A CA 1
ATOM 686 C C . GLU A 1 92 ? -7.433 13.018 14.054 1.00 68.69 92 GLU A C 1
ATOM 688 O O . GLU A 1 92 ? -8.039 13.223 12.998 1.00 68.69 92 GLU A O 1
ATOM 693 N N . ALA A 1 93 ? -7.106 11.795 14.472 1.00 75.25 93 ALA A N 1
ATOM 694 C CA . ALA A 1 93 ? -7.506 10.618 13.722 1.00 75.25 93 ALA A CA 1
ATOM 695 C C . ALA A 1 93 ? -9.043 10.545 13.669 1.00 75.25 93 ALA A C 1
ATOM 697 O O . ALA A 1 93 ? -9.700 10.699 14.703 1.00 75.25 93 ALA A O 1
ATOM 698 N N . PRO A 1 94 ? -9.638 10.314 12.489 1.00 79.19 94 PRO A N 1
ATOM 699 C CA . PRO A 1 94 ? -11.072 10.088 12.394 1.00 79.19 94 PRO A CA 1
ATOM 700 C C . PRO A 1 94 ? -11.462 8.843 13.200 1.00 79.19 94 PRO A C 1
ATOM 702 O O . PRO A 1 94 ? -10.684 7.895 13.309 1.00 79.19 94 PRO A O 1
ATOM 705 N N . GLN A 1 95 ? -12.690 8.819 13.732 1.00 74.88 95 GLN A N 1
ATOM 706 C CA . GLN A 1 95 ? -13.197 7.697 14.543 1.00 74.88 95 GLN A CA 1
ATOM 707 C C . GLN A 1 95 ? -13.152 6.342 13.817 1.00 74.88 95 GLN A C 1
ATOM 709 O O . GLN A 1 95 ? -13.142 5.299 14.462 1.00 74.88 95 GLN A O 1
ATOM 714 N N . SER A 1 96 ? -13.118 6.348 12.485 1.00 75.81 96 SER A N 1
ATOM 715 C CA . SER A 1 96 ? -13.014 5.159 11.641 1.00 75.81 96 SER A CA 1
ATOM 716 C C . SER A 1 96 ? -11.592 4.593 11.526 1.00 75.81 96 SER A C 1
ATOM 718 O O . SER A 1 96 ? -11.387 3.643 10.772 1.00 75.81 96 SER A O 1
ATOM 720 N N . PHE A 1 97 ? -10.606 5.144 12.247 1.00 82.75 97 PHE A N 1
ATOM 721 C CA . PHE A 1 97 ? -9.238 4.631 12.278 1.00 82.75 97 PHE A CA 1
ATOM 722 C C . PHE A 1 97 ? -8.941 3.844 13.574 1.00 82.75 97 PHE A C 1
ATOM 724 O O . PHE A 1 97 ? -9.142 4.381 14.664 1.00 82.75 97 PHE A O 1
ATOM 731 N N . PRO A 1 98 ? -8.384 2.618 13.492 1.00 86.75 98 PRO A N 1
ATOM 732 C CA . PRO A 1 98 ? -8.017 1.899 12.272 1.00 86.75 98 PRO A CA 1
ATOM 733 C C . PRO A 1 98 ? -9.250 1.349 11.525 1.00 86.75 98 PRO A C 1
ATOM 735 O O . PRO A 1 98 ? -10.177 0.852 12.160 1.00 86.75 98 PRO A O 1
ATOM 738 N N . PRO A 1 99 ? -9.268 1.403 10.181 1.00 87.12 99 PRO A N 1
ATOM 739 C CA . PRO A 1 99 ? -10.367 0.862 9.397 1.00 87.12 99 PRO A CA 1
ATOM 740 C C . PRO A 1 99 ? -10.404 -0.664 9.495 1.00 87.12 99 PRO A C 1
ATOM 742 O O . PRO A 1 99 ? -9.376 -1.340 9.428 1.00 87.12 99 PRO A O 1
ATOM 745 N N . HIS A 1 100 ? -11.617 -1.194 9.601 1.00 88.56 100 HIS A N 1
ATOM 746 C CA . HIS A 1 100 ? -11.933 -2.621 9.666 1.00 88.56 100 HIS A CA 1
ATOM 747 C C . HIS A 1 100 ? -12.790 -3.096 8.482 1.00 88.56 100 HIS A C 1
ATOM 749 O O . HIS A 1 100 ? -13.061 -4.287 8.362 1.00 88.56 100 HIS A O 1
ATOM 755 N N . THR A 1 101 ? -13.211 -2.181 7.605 1.00 90.06 101 THR A N 1
ATOM 756 C CA . THR A 1 101 ? -14.037 -2.453 6.415 1.00 90.06 101 THR A CA 1
ATOM 757 C C . THR A 1 101 ? -13.606 -1.554 5.254 1.00 90.06 101 THR A C 1
ATOM 759 O O . THR A 1 101 ? -13.056 -0.471 5.481 1.00 90.06 101 THR A O 1
ATOM 762 N N . THR A 1 102 ? -13.880 -1.943 4.005 1.00 89.50 102 THR A N 1
ATOM 763 C CA . THR A 1 102 ? -13.623 -1.056 2.852 1.00 89.50 102 THR A CA 1
ATOM 764 C C . THR A 1 102 ? -14.535 0.168 2.832 1.00 89.50 102 THR A C 1
ATOM 766 O O . THR A 1 102 ? -14.131 1.221 2.342 1.00 89.50 102 THR A O 1
ATOM 769 N N . ALA A 1 103 ? -15.729 0.083 3.428 1.00 89.69 103 ALA A N 1
ATOM 770 C CA . ALA A 1 103 ? -16.609 1.237 3.608 1.00 89.69 103 ALA A CA 1
ATOM 771 C C . ALA A 1 103 ? -15.924 2.342 4.433 1.00 89.69 103 ALA A C 1
ATOM 773 O O . ALA A 1 103 ? -15.901 3.497 4.013 1.00 89.69 103 ALA A O 1
ATOM 774 N N . GLN A 1 104 ? -15.273 1.973 5.541 1.00 89.94 104 GLN A N 1
ATOM 775 C CA . GLN A 1 104 ? -14.497 2.911 6.360 1.00 89.94 104 GLN A CA 1
ATOM 776 C C . GLN A 1 104 ? -13.280 3.469 5.607 1.00 89.94 104 GLN A C 1
ATOM 778 O O . GLN A 1 104 ? -12.972 4.650 5.737 1.00 89.94 104 GLN A O 1
ATOM 783 N N . LEU A 1 105 ? -12.609 2.670 4.767 1.00 90.31 105 LEU A N 1
ATOM 784 C CA . LEU A 1 105 ? -11.528 3.177 3.905 1.00 90.31 105 LEU A CA 1
ATOM 785 C C . LEU A 1 105 ? -12.018 4.228 2.908 1.00 90.31 105 LEU A C 1
ATOM 787 O O . LEU A 1 105 ? -11.345 5.234 2.684 1.00 90.31 105 LEU A O 1
ATOM 791 N N . LYS A 1 106 ? -13.204 4.019 2.335 1.00 90.75 106 LYS A N 1
ATOM 792 C CA . LYS A 1 106 ? -13.814 4.963 1.400 1.00 90.75 106 LYS A CA 1
ATOM 793 C C . LYS A 1 106 ? -14.144 6.303 2.062 1.00 90.75 106 LYS A C 1
ATOM 795 O O . LYS A 1 106 ? -14.008 7.344 1.429 1.00 90.75 106 LYS A O 1
ATOM 800 N N . GLU A 1 107 ? -14.531 6.306 3.335 1.00 89.56 107 GLU A N 1
ATOM 801 C CA . GLU A 1 107 ? -14.717 7.549 4.097 1.00 89.56 107 GLU A CA 1
ATOM 802 C C . GLU A 1 107 ? -13.392 8.315 4.249 1.00 89.56 107 GLU A C 1
ATOM 804 O O . GLU A 1 107 ? -13.341 9.530 4.025 1.00 89.56 107 GLU A O 1
ATOM 809 N N . LEU A 1 108 ? -12.303 7.594 4.549 1.00 87.75 108 LEU A N 1
ATOM 810 C CA . LEU A 1 108 ? -10.955 8.159 4.678 1.00 87.75 108 LEU A CA 1
ATOM 811 C C . LEU A 1 108 ? -10.422 8.727 3.360 1.00 87.75 108 LEU A C 1
ATOM 813 O O . LEU A 1 108 ? -9.656 9.686 3.385 1.00 87.75 108 LEU A O 1
ATOM 817 N N . GLU A 1 109 ? -10.841 8.185 2.217 1.00 89.75 109 GLU A N 1
ATOM 818 C CA . GLU A 1 109 ? -10.416 8.620 0.879 1.00 89.75 109 GLU A CA 1
ATOM 819 C C . GLU A 1 109 ? -10.605 10.125 0.647 1.00 89.75 109 GLU A C 1
ATOM 821 O O . GLU A 1 109 ? -9.773 10.774 0.011 1.00 89.75 109 GLU A O 1
ATOM 826 N N . SER A 1 110 ? -11.666 10.703 1.217 1.00 88.12 110 SER A N 1
ATOM 827 C CA . SER A 1 110 ? -11.949 12.141 1.136 1.00 88.12 110 SER A CA 1
ATOM 828 C C . SER A 1 110 ? -10.888 13.017 1.820 1.00 88.12 110 SER A C 1
ATOM 830 O O . SER A 1 110 ? -10.706 14.176 1.450 1.00 88.12 110 SER A O 1
ATOM 832 N N . LEU A 1 111 ? -10.155 12.450 2.781 1.00 89.94 111 LEU A N 1
ATOM 833 C CA . LEU A 1 111 ? -9.095 13.096 3.556 1.00 89.94 111 LEU A CA 1
ATOM 834 C C . LEU A 1 111 ? -7.687 12.752 3.036 1.00 89.94 111 LEU A C 1
ATOM 836 O O . LEU A 1 111 ? -6.679 13.080 3.673 1.00 89.94 111 LEU A O 1
ATOM 840 N N . ALA A 1 112 ? -7.604 12.071 1.890 1.00 91.62 112 ALA A N 1
ATOM 841 C CA . ALA A 1 112 ? -6.349 11.742 1.236 1.00 91.62 112 ALA A CA 1
ATOM 842 C C . ALA A 1 112 ? -5.576 13.005 0.844 1.00 91.62 112 ALA A C 1
ATOM 844 O O . ALA A 1 112 ? -6.133 13.992 0.357 1.00 91.62 112 ALA A O 1
ATOM 845 N N . LEU A 1 113 ? -4.258 12.948 1.008 1.00 91.31 113 LEU A N 1
ATOM 846 C CA . LEU A 1 113 ? -3.379 14.041 0.630 1.00 91.31 113 LEU A CA 1
ATOM 847 C C . LEU A 1 113 ? -3.161 14.072 -0.887 1.00 91.31 113 LEU A C 1
ATOM 849 O O . LEU A 1 113 ? -3.267 13.041 -1.561 1.00 91.31 113 LEU A O 1
ATOM 853 N N . PRO A 1 114 ? -2.828 15.246 -1.452 1.00 93.44 114 PRO A N 1
ATOM 854 C CA . PRO A 1 114 ? -2.332 15.306 -2.816 1.00 93.44 114 PRO A CA 1
ATOM 855 C C . PRO A 1 114 ? -1.026 14.512 -2.922 1.00 93.44 114 PRO A C 1
ATOM 857 O O . PRO A 1 114 ? -0.154 14.600 -2.053 1.00 93.44 114 PRO A O 1
ATOM 860 N N . TYR A 1 115 ? -0.894 13.750 -4.004 1.00 93.62 115 TYR A N 1
ATOM 861 C CA . TYR A 1 115 ? 0.282 12.939 -4.282 1.00 93.62 115 TYR A CA 1
ATOM 862 C C . TYR A 1 115 ? 0.681 13.053 -5.758 1.00 93.62 115 TYR A C 1
ATOM 864 O O . TYR A 1 115 ? -0.144 13.370 -6.616 1.00 93.62 115 TYR A O 1
ATOM 872 N N . THR A 1 116 ? 1.945 12.759 -6.057 1.00 93.75 116 THR A N 1
ATOM 873 C CA . THR A 1 116 ? 2.482 12.711 -7.425 1.00 93.75 116 THR A CA 1
ATOM 874 C C . THR A 1 116 ? 2.933 11.292 -7.740 1.00 93.75 116 THR A C 1
ATOM 876 O O . THR A 1 116 ? 3.615 10.671 -6.929 1.00 93.75 116 THR A O 1
ATOM 879 N N . ARG A 1 117 ? 2.592 10.755 -8.914 1.00 92.94 117 ARG A N 1
ATOM 880 C CA . ARG A 1 117 ? 3.081 9.435 -9.343 1.00 92.94 117 ARG A CA 1
ATOM 881 C C . ARG A 1 117 ? 4.529 9.545 -9.837 1.00 92.94 117 ARG A C 1
ATOM 883 O O . ARG A 1 117 ? 4.806 10.361 -10.710 1.00 92.94 117 ARG A O 1
ATOM 890 N N . ILE A 1 118 ? 5.434 8.740 -9.277 1.00 91.38 118 ILE A N 1
ATOM 891 C CA . ILE A 1 118 ? 6.871 8.741 -9.611 1.00 91.38 118 ILE A CA 1
ATOM 892 C C . ILE A 1 118 ? 7.212 7.625 -10.603 1.00 91.38 118 ILE A C 1
ATOM 894 O O . ILE A 1 118 ? 7.974 7.848 -11.539 1.00 91.38 118 ILE A O 1
ATOM 898 N N . SER A 1 119 ? 6.682 6.418 -10.390 1.00 89.19 119 SER A N 1
ATOM 899 C CA . SER A 1 119 ? 6.931 5.275 -11.271 1.00 89.19 119 SER A CA 1
ATOM 900 C C . SER A 1 119 ? 5.733 4.336 -11.327 1.00 89.19 119 SER A C 1
ATOM 902 O O . SER A 1 119 ? 4.939 4.268 -10.387 1.00 89.19 119 SER A O 1
ATOM 904 N N . ASP A 1 120 ? 5.640 3.611 -12.435 1.00 92.12 120 ASP A N 1
ATOM 905 C CA . ASP A 1 120 ? 4.672 2.549 -12.691 1.00 92.12 120 ASP A CA 1
ATOM 906 C C . ASP A 1 120 ? 5.465 1.390 -13.310 1.00 92.12 120 ASP A C 1
ATOM 908 O O . ASP A 1 120 ? 6.070 1.540 -14.373 1.00 92.12 120 ASP A O 1
ATOM 912 N N . GLU A 1 121 ? 5.596 0.296 -12.568 1.00 92.06 121 GLU A N 1
ATOM 913 C CA . GLU A 1 121 ? 6.394 -0.872 -12.929 1.00 92.06 121 GLU A CA 1
ATOM 914 C C . GLU A 1 121 ? 5.484 -2.103 -12.953 1.00 92.06 121 GLU A C 1
ATOM 916 O O . GLU A 1 121 ? 4.861 -2.457 -11.951 1.00 92.06 121 GLU A O 1
ATOM 921 N N . GLU A 1 122 ? 5.452 -2.805 -14.079 1.00 92.81 122 GLU A N 1
ATOM 922 C CA . GLU A 1 122 ? 4.784 -4.098 -14.188 1.00 92.81 122 GLU A CA 1
ATOM 923 C C . GLU A 1 122 ? 5.818 -5.216 -14.053 1.00 92.81 122 GLU A C 1
ATOM 925 O O . GLU A 1 122 ? 6.852 -5.231 -14.722 1.00 92.81 122 GLU A O 1
ATOM 930 N N . SER A 1 123 ? 5.553 -6.170 -13.167 1.00 82.88 123 SER A N 1
ATOM 931 C CA . SER A 1 123 ? 6.431 -7.302 -12.901 1.00 82.88 123 SER A CA 1
ATOM 932 C C . SER A 1 123 ? 5.739 -8.598 -13.298 1.00 82.88 123 SER A C 1
ATOM 934 O O . SER A 1 123 ? 4.689 -8.961 -12.760 1.00 82.88 123 SER A O 1
ATOM 936 N N . ASN A 1 124 ? 6.358 -9.310 -14.243 1.00 76.69 124 ASN A N 1
ATOM 937 C CA . ASN A 1 124 ? 5.958 -10.647 -14.686 1.00 76.69 124 ASN A CA 1
ATOM 938 C C . ASN A 1 124 ? 4.484 -10.754 -15.135 1.00 76.69 124 ASN A C 1
ATOM 940 O O . ASN A 1 124 ? 3.892 -11.819 -14.997 1.00 76.69 124 ASN A O 1
ATOM 944 N N . GLY A 1 125 ? 3.870 -9.659 -15.603 1.00 77.69 125 GLY A N 1
ATOM 945 C CA . GLY A 1 125 ? 2.480 -9.614 -16.087 1.00 77.69 125 GLY A CA 1
ATOM 946 C C . GLY A 1 125 ? 1.388 -9.861 -15.036 1.00 77.69 125 GLY A C 1
ATOM 947 O O . GLY A 1 125 ? 0.210 -9.820 -15.364 1.00 77.69 125 GLY A O 1
ATOM 948 N N . HIS A 1 126 ? 1.754 -10.113 -13.777 1.00 88.25 126 HIS A N 1
ATOM 949 C CA . HIS A 1 126 ? 0.812 -10.470 -12.707 1.00 88.25 126 HIS A CA 1
ATOM 950 C C . HIS A 1 126 ? 0.845 -9.508 -11.523 1.00 88.25 126 HIS A C 1
ATOM 952 O O . HIS A 1 126 ? -0.033 -9.566 -10.659 1.00 88.25 126 HIS A O 1
ATOM 958 N N . LYS A 1 127 ? 1.851 -8.631 -11.468 1.00 93.19 127 LYS A N 1
ATOM 959 C CA . LYS A 1 127 ? 2.023 -7.662 -10.396 1.00 93.19 127 LYS A CA 1
ATOM 960 C C . LYS A 1 127 ? 2.239 -6.268 -10.965 1.00 93.19 127 LYS A C 1
ATOM 962 O O . LYS A 1 127 ? 3.109 -6.087 -11.811 1.00 93.19 127 LYS A O 1
ATOM 967 N N . LYS A 1 128 ? 1.524 -5.288 -10.426 1.00 94.31 128 LYS A N 1
ATOM 968 C CA . LYS A 1 128 ? 1.739 -3.865 -10.693 1.00 94.31 128 LYS A CA 1
ATOM 969 C C . LYS A 1 128 ? 2.343 -3.195 -9.467 1.00 94.31 128 LYS A C 1
ATOM 971 O O . LYS A 1 128 ? 1.915 -3.462 -8.346 1.00 94.31 128 LYS A O 1
ATOM 976 N N . ILE A 1 129 ? 3.352 -2.355 -9.653 1.00 93.50 129 ILE A N 1
ATOM 977 C CA . ILE A 1 129 ? 4.018 -1.600 -8.591 1.00 93.50 129 ILE A CA 1
ATOM 978 C C . ILE A 1 129 ? 3.981 -0.126 -8.971 1.00 93.50 129 ILE A C 1
ATOM 980 O O . ILE A 1 129 ? 4.633 0.303 -9.916 1.00 93.50 129 ILE A O 1
ATOM 984 N N . VAL A 1 130 ? 3.251 0.664 -8.197 1.00 93.75 130 VAL A N 1
ATOM 985 C CA . VAL A 1 130 ? 3.136 2.106 -8.390 1.00 93.75 130 VAL A CA 1
ATOM 986 C C . VAL A 1 130 ? 3.816 2.809 -7.227 1.00 93.75 130 VAL A C 1
ATOM 988 O O . VAL A 1 130 ? 3.485 2.581 -6.062 1.00 93.75 130 VAL A O 1
ATOM 991 N N . ARG A 1 131 ? 4.768 3.690 -7.534 1.00 92.88 131 ARG A N 1
ATOM 992 C CA . ARG A 1 131 ? 5.403 4.552 -6.532 1.00 92.88 131 ARG A CA 1
ATOM 993 C C . ARG A 1 131 ? 4.780 5.934 -6.579 1.00 92.88 131 ARG A C 1
ATOM 995 O O . ARG A 1 131 ? 4.721 6.558 -7.641 1.00 92.88 131 ARG A O 1
ATOM 1002 N N . ILE A 1 132 ? 4.356 6.425 -5.422 1.00 93.50 132 ILE A N 1
ATOM 1003 C CA . ILE A 1 132 ? 3.767 7.750 -5.254 1.00 93.50 132 ILE A CA 1
ATOM 1004 C C . ILE A 1 132 ? 4.575 8.577 -4.261 1.00 93.50 132 ILE A C 1
ATOM 1006 O O . ILE A 1 132 ? 5.168 8.057 -3.317 1.00 93.50 132 ILE A O 1
ATOM 1010 N N . GLN A 1 133 ? 4.567 9.885 -4.468 1.00 91.44 133 GLN A N 1
ATOM 1011 C CA . GLN A 1 133 ? 5.163 10.860 -3.578 1.00 91.44 133 GLN A CA 1
ATOM 1012 C C . GLN A 1 133 ? 4.079 11.655 -2.871 1.00 91.44 133 GLN A C 1
ATOM 1014 O O . GLN A 1 133 ? 3.219 12.223 -3.538 1.00 91.44 133 GLN A O 1
ATOM 1019 N N . TYR A 1 134 ? 4.161 11.772 -1.553 1.00 90.62 134 TYR A N 1
ATOM 1020 C CA . TYR A 1 134 ? 3.301 12.660 -0.776 1.00 90.62 134 TYR A CA 1
ATOM 1021 C C . TYR A 1 134 ? 4.036 13.178 0.459 1.00 90.62 134 TYR A C 1
ATOM 1023 O O . TYR A 1 134 ? 5.037 12.618 0.897 1.00 90.62 134 TYR A O 1
ATOM 1031 N N . GLN A 1 135 ? 3.558 14.289 1.011 1.00 87.25 135 GLN A N 1
ATOM 1032 C CA . GLN A 1 135 ? 4.148 14.903 2.202 1.00 87.25 135 GLN A CA 1
ATOM 1033 C C . GLN A 1 135 ? 4.085 13.974 3.431 1.00 87.25 135 GLN A C 1
ATOM 1035 O O . GLN A 1 135 ? 3.156 13.180 3.569 1.00 87.25 135 GLN A O 1
ATOM 1040 N N . ALA A 1 136 ? 5.053 14.088 4.346 1.00 84.06 136 ALA A N 1
ATOM 1041 C CA . ALA A 1 136 ? 5.034 13.339 5.607 1.00 84.06 136 ALA A CA 1
ATOM 1042 C C . ALA A 1 136 ? 3.724 13.609 6.363 1.00 84.06 136 ALA A C 1
ATOM 1044 O O . ALA A 1 136 ? 3.288 14.748 6.422 1.00 84.06 136 ALA A O 1
ATOM 1045 N N . CYS A 1 137 ? 3.068 12.592 6.911 1.00 85.69 137 CYS A N 1
ATOM 1046 C CA . CYS A 1 137 ? 1.761 12.755 7.550 1.00 85.69 137 CYS A CA 1
ATOM 1047 C C . CYS A 1 137 ? 1.482 11.625 8.552 1.00 85.69 137 CYS A C 1
ATOM 1049 O O . CYS A 1 137 ? 2.170 10.602 8.497 1.00 85.69 137 CYS A O 1
ATOM 1051 N N . PRO A 1 138 ? 0.494 11.789 9.455 1.00 87.38 138 PRO A N 1
ATOM 1052 C CA . PRO A 1 138 ? 0.083 10.734 10.378 1.00 87.38 138 PRO A CA 1
ATOM 1053 C C . PRO A 1 138 ? -0.380 9.466 9.650 1.00 87.38 138 PRO A C 1
ATOM 1055 O O . PRO A 1 138 ? -0.894 9.542 8.532 1.00 87.38 138 PRO A O 1
ATOM 1058 N N . ALA A 1 139 ? -0.268 8.312 10.313 1.00 87.88 139 ALA A N 1
ATOM 1059 C CA . ALA A 1 139 ? -0.597 6.994 9.758 1.00 87.88 139 ALA A CA 1
ATOM 1060 C C . ALA A 1 139 ? -1.971 6.935 9.061 1.00 87.88 139 ALA A C 1
ATOM 1062 O O . ALA A 1 139 ? -2.102 6.350 7.988 1.00 87.88 139 ALA A O 1
ATOM 1063 N N . TRP A 1 140 ? -2.994 7.590 9.614 1.00 88.62 140 TRP A N 1
ATOM 1064 C CA . TRP A 1 140 ? -4.337 7.573 9.035 1.00 88.62 140 TRP A CA 1
ATOM 1065 C C . TRP A 1 140 ? -4.432 8.319 7.689 1.00 88.62 140 TRP A C 1
ATOM 1067 O O . TRP A 1 140 ? -5.076 7.817 6.766 1.00 88.62 140 TRP A O 1
ATOM 1077 N N . ASN A 1 141 ? -3.747 9.461 7.517 1.00 91.12 141 ASN A N 1
ATOM 1078 C CA . ASN A 1 141 ? -3.672 10.149 6.219 1.00 91.12 141 ASN A CA 1
ATOM 1079 C C . ASN A 1 141 ? -2.856 9.333 5.215 1.00 91.12 141 ASN A C 1
ATOM 1081 O O . ASN A 1 141 ? -3.156 9.369 4.021 1.00 91.12 141 ASN A O 1
ATOM 1085 N N . GLN A 1 142 ? -1.831 8.608 5.678 1.00 91.38 142 GLN A N 1
ATOM 1086 C CA . GLN A 1 142 ? -1.067 7.705 4.816 1.00 91.38 142 GLN A CA 1
ATOM 1087 C C . GLN A 1 142 ? -1.993 6.633 4.241 1.00 91.38 142 GLN A C 1
ATOM 1089 O O . GLN A 1 142 ? -2.065 6.484 3.025 1.00 91.38 142 GLN A O 1
ATOM 1094 N N . VAL A 1 143 ? -2.776 5.960 5.092 1.00 93.25 143 VAL A N 1
ATOM 1095 C CA . VAL A 1 143 ? -3.764 4.952 4.667 1.00 93.25 143 VAL A CA 1
ATOM 1096 C C . VAL A 1 143 ? -4.764 5.534 3.670 1.00 93.25 143 VAL A C 1
ATOM 1098 O O . VAL A 1 143 ? -4.964 4.944 2.611 1.00 93.25 143 VAL A O 1
ATOM 1101 N N . ALA A 1 144 ? -5.322 6.715 3.952 1.00 94.00 144 ALA A N 1
ATOM 1102 C CA . ALA A 1 144 ? -6.228 7.414 3.038 1.00 94.00 144 ALA A CA 1
ATOM 1103 C C . ALA A 1 144 ? -5.593 7.674 1.660 1.00 94.00 144 ALA A C 1
ATOM 1105 O O . ALA A 1 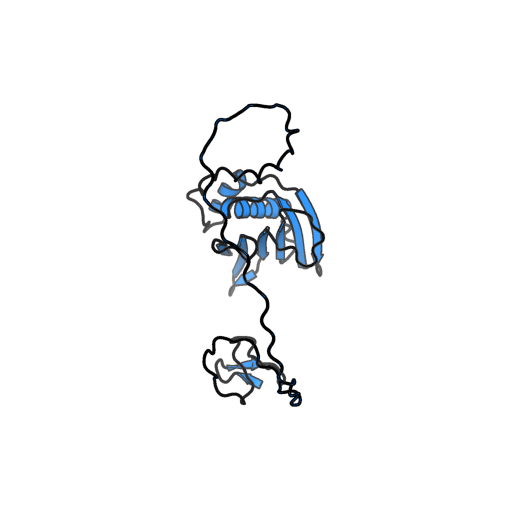144 ? -6.199 7.427 0.618 1.00 94.00 144 ALA A O 1
ATOM 1106 N N . THR A 1 145 ? -4.349 8.157 1.656 1.00 94.62 145 THR A N 1
ATOM 1107 C CA . THR A 1 145 ? -3.616 8.512 0.433 1.00 94.62 145 THR A CA 1
ATOM 1108 C C . THR A 1 145 ? -3.249 7.275 -0.383 1.00 94.62 145 THR A C 1
ATOM 1110 O O . THR A 1 145 ? -3.427 7.267 -1.600 1.00 94.62 145 THR A O 1
ATOM 1113 N N . LEU A 1 146 ? -2.791 6.208 0.277 1.00 95.12 146 LEU A N 1
ATOM 1114 C CA . LEU A 1 146 ? -2.483 4.927 -0.358 1.00 95.12 146 LEU A CA 1
ATOM 1115 C C . LEU A 1 146 ? -3.741 4.276 -0.946 1.00 95.12 146 LEU A C 1
ATOM 1117 O O . LEU A 1 146 ? -3.698 3.778 -2.069 1.00 95.12 146 LEU A O 1
ATOM 1121 N N . TRP A 1 147 ? -4.859 4.317 -0.215 1.00 95.75 147 TRP A N 1
ATOM 1122 C CA . TRP A 1 147 ? -6.153 3.816 -0.677 1.00 95.75 147 TRP A CA 1
ATOM 1123 C C . TRP A 1 147 ? -6.634 4.548 -1.934 1.00 95.75 147 TRP A C 1
ATOM 1125 O O . TRP A 1 147 ? -6.949 3.906 -2.935 1.00 95.75 147 TRP A O 1
ATOM 1135 N N . LYS A 1 148 ? -6.604 5.886 -1.921 1.00 96.31 148 LYS A N 1
ATOM 1136 C CA . LYS A 1 148 ? -6.942 6.702 -3.093 1.00 96.31 148 LYS A CA 1
ATOM 1137 C C . LYS A 1 148 ? -6.071 6.343 -4.298 1.00 96.31 148 LYS A C 1
ATOM 1139 O O . LYS A 1 148 ? -6.580 6.084 -5.383 1.00 96.31 148 LYS A O 1
ATOM 1144 N N . ALA A 1 149 ? -4.755 6.273 -4.097 1.00 96.00 149 ALA A N 1
ATOM 1145 C CA . ALA A 1 149 ? -3.829 5.926 -5.167 1.00 96.00 149 ALA A CA 1
ATOM 1146 C C . ALA A 1 149 ? -4.059 4.519 -5.730 1.00 96.00 149 ALA A C 1
ATOM 1148 O O . ALA A 1 149 ? -3.890 4.329 -6.932 1.00 96.00 149 ALA A O 1
ATOM 1149 N N . LEU A 1 150 ? -4.467 3.550 -4.900 1.00 96.19 150 LEU A N 1
ATOM 1150 C CA . LEU A 1 150 ? -4.888 2.236 -5.378 1.00 96.19 150 LEU A CA 1
ATOM 1151 C C . LEU A 1 150 ? -6.120 2.358 -6.275 1.00 96.19 150 LEU A C 1
ATOM 1153 O O . LEU A 1 150 ? -6.090 1.820 -7.374 1.00 96.19 150 LEU A O 1
ATOM 1157 N N . ASN A 1 151 ? -7.170 3.065 -5.852 1.00 95.31 151 ASN A N 1
ATOM 1158 C CA . ASN A 1 151 ? -8.387 3.218 -6.659 1.00 95.31 151 ASN A CA 1
ATOM 1159 C C . ASN A 1 151 ? -8.127 3.898 -8.010 1.00 95.31 151 ASN A C 1
ATOM 1161 O O . ASN A 1 151 ? -8.753 3.534 -9.002 1.00 95.31 151 ASN A O 1
ATOM 1165 N N . ASP A 1 152 ? -7.160 4.814 -8.069 1.00 94.56 152 ASP A N 1
ATOM 1166 C CA . ASP A 1 152 ? -6.758 5.495 -9.304 1.00 94.56 152 ASP A CA 1
ATOM 1167 C C . ASP A 1 152 ? -5.992 4.587 -10.294 1.00 94.56 152 ASP A C 1
ATOM 1169 O O . ASP A 1 152 ? -5.852 4.936 -11.469 1.00 94.56 152 ASP A O 1
ATOM 1173 N N . VAL A 1 153 ? -5.436 3.453 -9.844 1.00 93.50 153 VAL A N 1
ATOM 1174 C CA . VAL A 1 153 ? -4.601 2.553 -10.680 1.00 93.50 153 VAL A CA 1
ATOM 1175 C C . VAL A 1 153 ? -5.058 1.108 -10.716 1.00 93.50 153 VAL A C 1
ATOM 1177 O O . VAL A 1 153 ? -4.433 0.310 -11.426 1.00 93.50 153 VAL A O 1
ATOM 1180 N N . LYS A 1 154 ? -6.075 0.773 -9.919 1.00 88.50 154 LYS A N 1
ATOM 1181 C CA . LYS A 1 154 ? -6.577 -0.582 -9.755 1.00 88.50 154 LYS A CA 1
ATOM 1182 C C . LYS A 1 154 ? -6.988 -1.111 -11.118 1.00 88.50 154 LYS A C 1
ATOM 1184 O O . LYS A 1 154 ? -7.769 -0.495 -11.835 1.00 88.50 154 LYS A O 1
ATOM 1189 N N . ASP A 1 155 ? -6.440 -2.269 -11.438 1.00 87.56 155 ASP A N 1
ATOM 1190 C CA . ASP A 1 155 ? -6.707 -2.982 -12.669 1.00 87.56 155 ASP A CA 1
ATOM 1191 C C . ASP A 1 155 ? -6.818 -4.468 -12.321 1.00 87.56 155 ASP A C 1
ATOM 1193 O O . ASP A 1 155 ? -5.913 -5.048 -11.714 1.00 87.56 155 ASP A O 1
ATOM 1197 N N . ASP A 1 156 ? -7.958 -5.058 -12.671 1.00 87.44 156 ASP A N 1
ATOM 1198 C CA . ASP A 1 156 ? -8.310 -6.440 -12.346 1.00 87.44 156 ASP A CA 1
ATOM 1199 C C . ASP A 1 156 ? -7.485 -7.464 -13.153 1.00 87.44 156 ASP A C 1
ATOM 1201 O O . ASP A 1 156 ? -7.517 -8.660 -12.851 1.00 87.44 156 ASP A O 1
ATOM 1205 N N . ASN A 1 157 ? -6.705 -7.003 -14.142 1.00 89.12 157 ASN A N 1
ATOM 1206 C CA . ASN A 1 157 ? -5.748 -7.823 -14.886 1.00 89.12 157 ASN A CA 1
ATOM 1207 C C . ASN A 1 157 ? -4.537 -8.245 -14.036 1.00 89.12 157 ASN A C 1
ATOM 1209 O O . ASN A 1 157 ? -3.883 -9.241 -14.353 1.00 89.12 157 ASN A O 1
ATOM 1213 N N . PHE A 1 158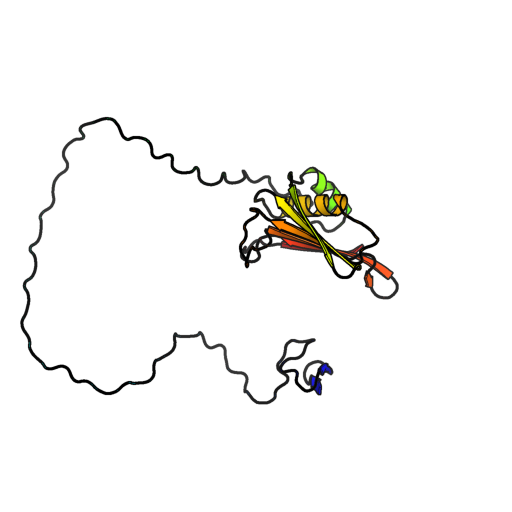 ? -4.238 -7.525 -12.949 1.00 91.69 158 PHE A N 1
ATOM 1214 C CA . PHE A 1 158 ? -3.134 -7.862 -12.051 1.00 91.69 158 PHE A CA 1
ATOM 1215 C C . PHE A 1 158 ? -3.640 -8.628 -10.829 1.00 91.69 158 PHE A C 1
ATOM 1217 O O . PHE A 1 158 ? -4.585 -8.223 -10.154 1.00 91.69 158 PHE A O 1
ATOM 1224 N N . ALA A 1 159 ? -2.960 -9.726 -10.495 1.00 92.25 159 ALA A N 1
ATOM 1225 C CA . ALA A 1 159 ? -3.245 -10.490 -9.283 1.00 92.25 159 ALA A CA 1
ATOM 1226 C C . ALA A 1 159 ? -2.834 -9.718 -8.020 1.00 92.25 159 ALA A C 1
ATOM 1228 O O . ALA A 1 159 ? -3.467 -9.862 -6.977 1.00 92.25 159 ALA A O 1
ATOM 1229 N N . THR A 1 160 ? -1.796 -8.882 -8.117 1.00 94.62 160 THR A N 1
ATOM 1230 C CA . THR A 1 160 ? -1.342 -8.029 -7.016 1.00 94.62 160 THR A CA 1
ATOM 1231 C C . THR A 1 160 ? -1.029 -6.619 -7.508 1.00 94.62 160 THR A C 1
ATOM 1233 O O . THR A 1 160 ? -0.239 -6.440 -8.433 1.00 94.62 160 THR A O 1
ATOM 1236 N N . THR A 1 161 ? -1.548 -5.608 -6.817 1.00 95.94 161 THR A N 1
ATOM 1237 C CA . THR A 1 161 ? -1.179 -4.201 -7.011 1.00 95.94 161 THR A CA 1
ATOM 1238 C C . THR A 1 161 ? -0.521 -3.671 -5.745 1.00 95.94 161 THR A C 1
ATOM 1240 O O . THR A 1 161 ? -1.072 -3.772 -4.652 1.00 95.94 161 THR A O 1
ATOM 1243 N N . LEU A 1 162 ? 0.678 -3.113 -5.884 1.00 94.94 162 LEU A N 1
ATOM 1244 C CA . LEU A 1 162 ? 1.464 -2.552 -4.796 1.00 94.94 162 LEU A CA 1
ATOM 1245 C C . LEU A 1 162 ? 1.571 -1.038 -4.960 1.00 94.94 162 LEU A C 1
ATOM 1247 O O . LEU A 1 162 ? 2.120 -0.570 -5.952 1.00 94.94 162 LEU A O 1
ATOM 1251 N N . ILE A 1 163 ? 1.111 -0.281 -3.970 1.00 95.44 163 ILE A N 1
ATOM 1252 C CA . ILE A 1 163 ? 1.340 1.161 -3.868 1.00 95.44 163 ILE A CA 1
ATOM 1253 C C . ILE A 1 163 ? 2.436 1.402 -2.835 1.00 95.44 163 ILE A C 1
ATOM 1255 O O . ILE A 1 163 ? 2.321 0.959 -1.694 1.00 95.44 163 ILE A O 1
ATOM 1259 N N . GLN A 1 164 ? 3.491 2.117 -3.214 1.00 92.62 164 GLN A N 1
ATOM 1260 C CA . GLN A 1 164 ? 4.588 2.485 -2.316 1.00 92.62 164 GLN A CA 1
ATOM 1261 C C . GLN A 1 164 ? 4.668 4.007 -2.179 1.00 92.62 164 GLN A C 1
ATOM 1263 O O . GLN A 1 164 ? 4.817 4.711 -3.179 1.00 92.62 164 GLN A O 1
ATOM 1268 N N . GLY A 1 165 ? 4.568 4.508 -0.948 1.00 91.06 165 GLY A N 1
ATOM 1269 C CA . GLY A 1 165 ? 4.672 5.928 -0.631 1.00 91.06 165 GLY A CA 1
ATOM 1270 C C . GLY A 1 165 ? 6.111 6.377 -0.397 1.00 91.06 165 GLY A C 1
ATOM 1271 O O . GLY A 1 165 ? 6.914 5.633 0.156 1.00 91.06 165 GLY A O 1
ATOM 1272 N N . PHE A 1 166 ? 6.442 7.612 -0.775 1.00 88.06 166 PHE A N 1
ATOM 1273 C CA . PHE A 1 166 ? 7.734 8.249 -0.500 1.00 88.06 166 PHE A CA 1
ATOM 1274 C C . PHE A 1 166 ? 7.539 9.732 -0.158 1.00 88.06 166 PHE A C 1
ATOM 1276 O O . PHE A 1 166 ? 6.715 10.410 -0.766 1.00 88.06 166 PHE A O 1
ATOM 1283 N N . THR A 1 167 ? 8.312 10.268 0.792 1.00 82.00 167 THR A N 1
ATOM 1284 C CA . THR A 1 167 ? 8.271 11.706 1.140 1.00 82.00 167 THR A CA 1
ATOM 1285 C C . THR A 1 167 ? 9.172 12.560 0.258 1.00 82.00 167 THR A C 1
ATOM 1287 O O . THR A 1 167 ? 8.842 13.704 -0.053 1.00 82.00 167 THR A O 1
ATOM 1290 N N . GLN A 1 168 ? 10.302 12.004 -0.179 1.00 72.25 168 GLN A N 1
ATOM 1291 C CA . GLN A 1 168 ? 11.231 12.642 -1.103 1.00 72.25 168 GLN A CA 1
ATOM 1292 C C . GLN A 1 168 ? 11.624 11.651 -2.204 1.00 72.25 168 GLN A C 1
ATOM 1294 O O . GLN A 1 168 ? 11.934 10.497 -1.897 1.00 72.25 168 GLN A O 1
ATOM 1299 N N . PRO A 1 169 ? 11.674 12.079 -3.476 1.00 59.12 169 PRO A N 1
ATOM 1300 C CA . PRO A 1 169 ? 12.196 11.272 -4.563 1.00 59.12 169 PRO A CA 1
ATOM 1301 C C . PRO A 1 169 ? 13.726 11.353 -4.489 1.00 59.12 169 PRO A C 1
ATOM 1303 O O . PRO A 1 169 ? 14.371 12.156 -5.159 1.00 59.12 169 PRO A O 1
ATOM 1306 N N . GLY A 1 170 ? 14.318 10.582 -3.582 1.00 53.03 170 GLY A N 1
ATOM 1307 C CA . GLY A 1 170 ? 15.754 10.582 -3.325 1.00 53.03 170 GLY A CA 1
ATOM 1308 C C . GLY A 1 170 ? 16.378 9.259 -3.732 1.00 53.03 170 GLY A C 1
ATOM 1309 O O . GLY A 1 170 ? 15.979 8.222 -3.217 1.00 53.03 170 GLY A O 1
ATOM 1310 N N . ARG A 1 171 ? 17.382 9.318 -4.618 1.00 47.53 171 ARG A N 1
ATOM 1311 C CA . ARG A 1 171 ? 18.238 8.235 -5.155 1.00 47.53 171 ARG A CA 1
ATOM 1312 C C . ARG A 1 171 ? 19.047 7.467 -4.090 1.00 47.53 171 ARG A C 1
ATOM 1314 O O . ARG A 1 171 ? 20.225 7.177 -4.286 1.00 47.53 171 ARG A O 1
ATOM 1321 N N . ALA A 1 172 ? 18.468 7.174 -2.938 1.00 48.91 172 ALA A N 1
ATOM 1322 C CA . ALA A 1 172 ? 19.083 6.300 -1.966 1.00 48.91 172 ALA A CA 1
ATOM 1323 C C . ALA A 1 172 ? 18.756 4.864 -2.373 1.00 48.91 172 ALA A C 1
ATOM 1325 O O . ALA A 1 172 ? 17.589 4.478 -2.435 1.00 48.91 172 ALA A O 1
ATOM 1326 N N . LEU A 1 173 ? 19.804 4.064 -2.575 1.00 49.28 173 LEU A N 1
ATOM 1327 C CA . LEU A 1 173 ? 19.739 2.599 -2.684 1.00 49.28 173 LEU A CA 1
ATOM 1328 C C . LEU A 1 173 ? 19.000 1.944 -1.490 1.00 49.28 173 LEU A C 1
ATOM 1330 O O . LEU A 1 173 ? 18.682 0.763 -1.540 1.00 49.28 173 LEU A O 1
ATOM 1334 N N . TYR A 1 174 ? 18.715 2.733 -0.445 1.00 54.62 174 TYR A N 1
ATOM 1335 C CA . TYR A 1 174 ? 18.044 2.380 0.802 1.00 54.62 174 TYR A CA 1
ATOM 1336 C C . TYR A 1 174 ? 16.944 3.395 1.173 1.00 54.62 174 TYR A C 1
ATOM 1338 O O . TYR A 1 174 ? 16.793 3.750 2.339 1.00 54.62 174 TYR A O 1
ATOM 1346 N N . SER A 1 175 ? 16.225 3.950 0.191 1.00 56.56 175 SER A N 1
ATOM 1347 C CA . SER A 1 175 ? 15.050 4.777 0.497 1.00 56.56 175 SER A CA 1
ATOM 1348 C C . SER A 1 175 ? 13.961 3.896 1.109 1.00 56.56 175 SER A C 1
ATOM 1350 O O . SER A 1 175 ? 13.485 2.948 0.488 1.00 56.56 175 SER A O 1
ATOM 1352 N N . PHE A 1 176 ? 13.596 4.193 2.354 1.00 63.19 176 PHE A N 1
ATOM 1353 C CA . PHE A 1 176 ? 12.491 3.519 3.020 1.00 63.19 176 PHE A CA 1
ATOM 1354 C C . PHE A 1 176 ? 11.175 4.052 2.462 1.00 63.19 176 PHE A C 1
ATOM 1356 O O . PHE A 1 176 ? 11.012 5.255 2.239 1.00 63.19 176 PHE A O 1
ATOM 1363 N N . ASN A 1 177 ? 10.254 3.133 2.200 1.00 71.56 177 ASN A N 1
ATOM 1364 C CA . ASN A 1 177 ? 8.883 3.456 1.852 1.00 71.56 177 ASN A CA 1
ATOM 1365 C C . ASN A 1 177 ? 8.247 4.205 3.029 1.00 71.56 177 ASN A C 1
ATOM 1367 O O . ASN A 1 177 ? 8.286 3.750 4.162 1.00 71.56 177 ASN A O 1
ATOM 1371 N N . ASN A 1 178 ? 7.665 5.369 2.767 1.00 83.38 178 ASN A N 1
ATOM 1372 C CA . ASN A 1 178 ? 6.824 6.076 3.720 1.00 83.38 178 ASN A CA 1
ATOM 1373 C C . ASN A 1 178 ? 5.409 5.502 3.640 1.00 83.38 178 ASN A C 1
ATOM 1375 O O . ASN A 1 178 ? 4.508 6.150 3.110 1.00 83.38 178 ASN A O 1
ATOM 1379 N N . GLY A 1 179 ? 5.245 4.266 4.097 1.00 88.75 179 GLY A N 1
ATOM 1380 C CA . GLY A 1 179 ? 4.018 3.496 3.976 1.00 88.75 179 GLY A CA 1
ATOM 1381 C C . GLY A 1 179 ? 3.865 2.740 2.648 1.00 88.75 179 GLY A C 1
ATOM 1382 O O . GLY A 1 179 ? 4.382 3.129 1.595 1.00 88.75 179 GLY A O 1
ATOM 1383 N N . GLN A 1 180 ? 3.142 1.627 2.704 1.00 93.19 180 GLN A N 1
ATOM 1384 C CA . GLN A 1 180 ? 2.878 0.727 1.589 1.00 93.19 180 GLN A CA 1
ATOM 1385 C C . GLN A 1 180 ? 1.467 0.144 1.690 1.00 93.19 180 GLN A C 1
ATOM 1387 O O . GLN A 1 180 ? 0.976 -0.152 2.776 1.00 93.19 180 GLN A O 1
ATOM 1392 N N . LEU A 1 181 ? 0.836 -0.063 0.537 1.00 95.06 181 LEU A N 1
ATOM 1393 C CA . LEU A 1 181 ? -0.403 -0.816 0.400 1.00 95.06 181 LEU A CA 1
ATOM 1394 C C . LEU A 1 181 ? -0.202 -1.945 -0.608 1.00 95.06 181 LEU A C 1
ATOM 1396 O O . LEU A 1 181 ? 0.199 -1.704 -1.744 1.00 95.06 181 LEU A O 1
ATOM 1400 N N . GLN A 1 182 ? -0.502 -3.171 -0.200 1.00 95.19 182 GLN A N 1
ATOM 1401 C CA . GLN A 1 182 ? -0.619 -4.322 -1.084 1.00 95.19 182 GLN A CA 1
ATOM 1402 C C . GLN A 1 182 ? -2.090 -4.712 -1.224 1.00 95.19 182 GLN A C 1
ATOM 1404 O O . GLN A 1 182 ? -2.764 -4.993 -0.235 1.00 95.19 182 GLN A O 1
ATOM 1409 N N . PHE A 1 183 ? -2.565 -4.751 -2.462 1.00 96.44 183 PHE A N 1
ATOM 1410 C CA . PHE A 1 183 ? -3.863 -5.281 -2.842 1.00 96.44 183 PHE A CA 1
ATOM 1411 C C . PHE A 1 183 ? -3.663 -6.597 -3.584 1.00 96.44 183 PHE A C 1
ATOM 1413 O O . PHE A 1 183 ? -3.018 -6.608 -4.629 1.00 96.44 183 PHE A O 1
ATOM 1420 N N . ASP A 1 184 ? -4.217 -7.684 -3.059 1.00 94.81 184 ASP A N 1
ATOM 1421 C CA . ASP A 1 184 ? -4.264 -8.969 -3.747 1.00 94.81 184 ASP A CA 1
ATOM 1422 C C . ASP A 1 184 ? -5.695 -9.231 -4.228 1.00 94.81 184 ASP A C 1
ATOM 1424 O O . ASP A 1 184 ? -6.634 -9.278 -3.428 1.00 94.81 184 ASP A O 1
ATOM 1428 N N . HIS A 1 185 ? -5.849 -9.404 -5.536 1.00 93.06 185 HIS A N 1
ATOM 1429 C CA . HIS A 1 185 ? -7.126 -9.610 -6.201 1.00 93.06 185 HIS A CA 1
ATOM 1430 C C . HIS A 1 185 ? -7.479 -11.101 -6.263 1.00 93.06 185 HIS A C 1
ATOM 1432 O O . HIS A 1 185 ? -6.689 -11.921 -6.737 1.00 93.06 185 HIS A O 1
ATOM 1438 N N . GLY A 1 186 ? -8.685 -11.458 -5.813 1.00 90.75 186 GLY A N 1
ATOM 1439 C CA . GLY A 1 186 ? -9.247 -12.799 -6.003 1.00 90.75 186 GLY A CA 1
ATOM 1440 C C . GLY A 1 186 ? -8.428 -13.946 -5.394 1.00 90.75 186 GLY A C 1
ATOM 1441 O O . GLY A 1 186 ? -8.356 -15.030 -5.979 1.00 90.75 186 GLY A O 1
ATOM 1442 N N . VAL A 1 187 ? -7.819 -13.726 -4.227 1.00 91.00 187 VAL A N 1
ATOM 1443 C CA . VAL A 1 187 ? -7.063 -14.735 -3.477 1.00 91.00 187 VAL A CA 1
ATOM 1444 C C . VAL A 1 187 ? -7.991 -15.863 -3.035 1.00 91.00 187 VAL A C 1
ATOM 1446 O O . VAL A 1 187 ? -9.079 -15.627 -2.514 1.00 91.00 187 VAL A O 1
ATOM 1449 N N . LEU A 1 188 ? -7.550 -17.108 -3.215 1.00 90.38 188 LEU A N 1
ATOM 1450 C CA . LEU A 1 188 ? -8.300 -18.277 -2.765 1.00 90.38 188 LEU A CA 1
ATOM 1451 C C . LEU A 1 188 ? -8.172 -18.455 -1.251 1.00 90.38 188 LEU A C 1
ATOM 1453 O O . LEU A 1 188 ? -7.081 -18.706 -0.734 1.00 90.38 188 LEU A O 1
ATOM 1457 N N . LEU A 1 189 ? -9.306 -18.393 -0.558 1.00 87.44 189 LEU A N 1
ATOM 1458 C CA . LEU A 1 189 ? -9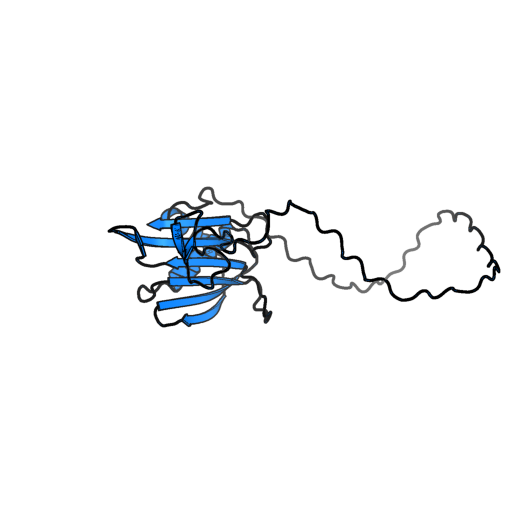.437 -18.769 0.843 1.00 87.44 189 LEU A CA 1
ATOM 1459 C C . LEU A 1 189 ? -10.477 -19.891 0.948 1.00 87.44 189 LEU A C 1
ATOM 1461 O O . LEU A 1 189 ? -11.687 -19.664 0.954 1.00 87.44 189 LEU A O 1
ATOM 1465 N N . GLY A 1 190 ? -9.992 -21.134 0.969 1.00 90.06 190 GLY A N 1
ATOM 1466 C CA . GLY A 1 190 ? -10.856 -22.308 0.841 1.00 90.06 190 GLY A CA 1
ATOM 1467 C C . GLY A 1 190 ? -11.500 -22.365 -0.547 1.00 90.06 190 GLY A C 1
ATOM 1468 O O . GLY A 1 190 ? -10.795 -22.431 -1.551 1.00 90.06 190 GLY A O 1
ATOM 1469 N N . SER A 1 191 ? -12.834 -22.347 -0.601 1.00 91.31 191 SER A N 1
ATOM 1470 C CA . SER A 1 191 ? -13.618 -22.329 -1.846 1.00 91.31 191 SER A CA 1
ATOM 1471 C C . SER A 1 191 ? -14.004 -20.924 -2.321 1.00 91.31 191 SER A C 1
ATOM 1473 O O . SER A 1 191 ? -14.603 -20.793 -3.388 1.00 91.31 191 SER A O 1
ATOM 1475 N N . GLN A 1 192 ? -13.690 -19.882 -1.549 1.00 92.00 192 GLN A N 1
ATOM 1476 C CA . GLN A 1 192 ? -14.075 -18.506 -1.855 1.00 92.00 192 GLN A CA 1
ATOM 1477 C C . GLN A 1 192 ? -12.897 -17.730 -2.444 1.00 92.00 192 GLN A C 1
ATOM 1479 O O . GLN A 1 192 ? -11.737 -17.980 -2.106 1.00 92.00 192 GLN A O 1
ATOM 1484 N N . ARG A 1 193 ? -13.205 -16.782 -3.332 1.00 92.81 193 ARG A N 1
ATOM 1485 C CA . ARG A 1 193 ? -12.253 -15.772 -3.796 1.00 92.81 193 ARG A CA 1
ATOM 1486 C C . ARG A 1 193 ? -12.502 -14.497 -3.013 1.00 92.81 193 ARG A C 1
ATOM 1488 O O . ARG A 1 193 ? -13.617 -13.992 -3.055 1.00 92.81 193 ARG A O 1
ATOM 1495 N N . ILE A 1 194 ? -11.465 -14.012 -2.346 1.00 93.31 194 ILE A N 1
ATOM 1496 C CA . ILE A 1 194 ? -11.499 -12.780 -1.564 1.00 93.31 194 ILE A CA 1
ATOM 1497 C C . ILE A 1 194 ? -10.458 -11.792 -2.077 1.00 93.31 194 ILE A C 1
ATOM 1499 O O . ILE A 1 194 ? -9.397 -12.160 -2.583 1.00 93.31 194 ILE A O 1
ATOM 1503 N N . ASN A 1 195 ? -10.754 -10.521 -1.912 1.00 94.00 195 ASN A N 1
ATOM 1504 C CA . ASN A 1 195 ? -9.835 -9.420 -2.076 1.00 94.00 195 ASN A CA 1
ATOM 1505 C C . ASN A 1 195 ? -9.159 -9.136 -0.743 1.00 94.00 195 ASN A C 1
ATOM 1507 O O . ASN A 1 195 ? -9.814 -9.057 0.294 1.00 94.00 195 ASN A O 1
ATOM 1511 N N . ARG A 1 196 ? -7.838 -8.968 -0.759 1.00 94.69 196 ARG A N 1
ATOM 1512 C CA . ARG A 1 196 ? -7.067 -8.688 0.452 1.00 94.69 196 ARG A CA 1
ATOM 1513 C C . ARG A 1 196 ? -6.340 -7.363 0.328 1.00 94.69 196 ARG A C 1
ATOM 1515 O O . ARG A 1 196 ? -5.631 -7.135 -0.645 1.00 94.69 196 ARG A O 1
ATOM 1522 N N . TYR A 1 197 ? -6.467 -6.530 1.353 1.00 95.81 197 TYR A N 1
ATOM 1523 C CA . TYR A 1 197 ? -5.787 -5.245 1.466 1.00 95.81 197 TYR A CA 1
ATOM 1524 C C . TYR A 1 197 ? -4.856 -5.287 2.672 1.00 95.81 197 TYR A C 1
ATOM 1526 O O . TYR A 1 197 ? -5.285 -5.627 3.773 1.00 95.81 197 TYR A O 1
ATOM 1534 N N . ILE A 1 198 ? -3.584 -4.962 2.471 1.00 95.00 198 ILE A N 1
ATOM 1535 C CA . ILE A 1 198 ? -2.567 -4.928 3.522 1.00 95.00 198 ILE A CA 1
ATOM 1536 C C . ILE A 1 198 ? -1.922 -3.551 3.486 1.00 95.00 198 ILE A C 1
ATOM 1538 O O . ILE A 1 198 ? -1.227 -3.226 2.527 1.00 95.00 198 ILE A O 1
ATOM 1542 N N . PHE A 1 199 ? -2.146 -2.762 4.527 1.00 93.88 199 PHE A N 1
ATOM 1543 C CA . PHE A 1 199 ? -1.487 -1.481 4.731 1.00 93.88 199 PHE A CA 1
ATOM 1544 C C . PHE A 1 199 ? -0.382 -1.660 5.758 1.00 93.88 199 PHE A C 1
ATOM 1546 O O . PHE A 1 199 ? -0.624 -2.214 6.827 1.00 93.88 199 PHE A O 1
ATOM 1553 N N . ASP A 1 200 ? 0.792 -1.137 5.451 1.00 91.56 200 ASP A N 1
ATOM 1554 C CA . ASP A 1 200 ? 1.896 -0.968 6.382 1.00 91.56 200 ASP A CA 1
ATOM 1555 C C . ASP A 1 2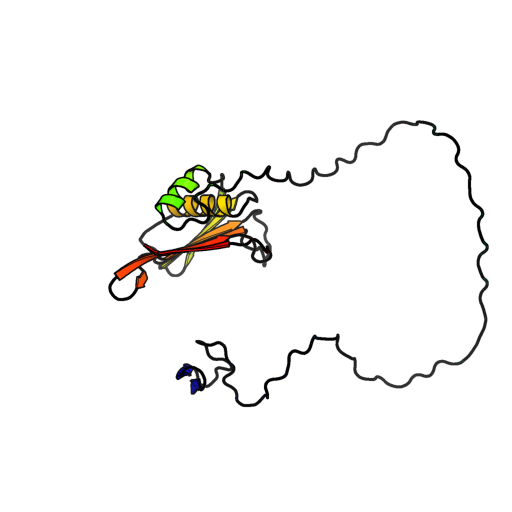00 ? 2.206 0.532 6.405 1.00 91.56 200 ASP A C 1
ATOM 1557 O O . ASP A 1 200 ? 2.589 1.085 5.376 1.00 91.56 200 ASP A O 1
ATOM 1561 N N . THR A 1 201 ? 1.971 1.224 7.523 1.00 88.12 201 THR A N 1
ATOM 1562 C CA . THR A 1 201 ? 2.276 2.661 7.637 1.00 88.12 201 THR A CA 1
ATOM 1563 C C . THR A 1 201 ? 3.687 2.895 8.160 1.00 88.12 201 THR A C 1
ATOM 1565 O O . THR A 1 201 ? 4.278 2.037 8.815 1.00 88.12 201 THR A O 1
ATOM 1568 N N . GLY A 1 202 ? 4.202 4.099 7.920 1.00 78.88 202 GLY A N 1
ATOM 1569 C CA . GLY A 1 202 ? 5.505 4.527 8.414 1.00 78.88 202 GLY A CA 1
ATOM 1570 C C . GLY A 1 202 ? 6.689 3.967 7.629 1.00 78.88 202 GLY A C 1
ATOM 1571 O O . GLY A 1 202 ? 6.536 3.259 6.633 1.00 78.88 202 GLY A O 1
ATOM 1572 N N . SER A 1 203 ? 7.887 4.333 8.081 1.00 68.94 203 SER A N 1
ATOM 1573 C CA . SER A 1 203 ? 9.166 3.998 7.434 1.00 68.94 203 SER A CA 1
ATOM 1574 C C . SER A 1 203 ? 9.822 2.699 7.928 1.00 68.94 203 SER A C 1
ATOM 1576 O O . SER A 1 203 ? 10.936 2.368 7.520 1.00 68.94 203 SER A O 1
ATOM 1578 N N . GLY A 1 204 ? 9.158 1.966 8.830 1.00 61.53 204 GLY A N 1
ATOM 1579 C CA . GLY A 1 204 ? 9.679 0.744 9.458 1.00 61.53 204 GLY A CA 1
ATOM 1580 C C . GLY A 1 204 ? 10.601 0.966 10.669 1.00 61.53 204 GLY A C 1
ATOM 1581 O O . GLY A 1 204 ? 10.979 -0.006 11.317 1.00 61.53 204 GLY A O 1
ATOM 1582 N N . PHE A 1 205 ? 10.933 2.218 11.009 1.00 59.88 205 PHE A N 1
ATOM 1583 C CA . PHE A 1 205 ? 11.703 2.586 12.217 1.00 59.88 205 PHE A CA 1
ATOM 1584 C C . PHE A 1 205 ? 10.865 3.284 13.293 1.00 59.88 205 PHE A C 1
ATOM 1586 O O . PHE A 1 205 ? 11.347 3.556 14.392 1.00 59.88 205 PHE A O 1
ATOM 1593 N N . GLU A 1 206 ? 9.622 3.602 12.960 1.00 68.75 206 GLU A N 1
ATOM 1594 C CA . GLU A 1 206 ? 8.675 4.323 13.800 1.00 68.75 206 GLU A CA 1
ATOM 1595 C C . GLU A 1 206 ? 7.977 3.356 14.766 1.00 68.75 206 GLU A C 1
ATOM 1597 O O . GLU A 1 206 ? 7.514 2.286 14.367 1.00 68.75 206 GLU A O 1
ATOM 1602 N N . GLY A 1 207 ? 7.914 3.715 16.053 1.00 61.25 207 GLY A N 1
ATOM 1603 C CA . GLY A 1 207 ? 7.251 2.902 17.082 1.00 61.25 207 GLY A CA 1
ATOM 1604 C C . GLY A 1 207 ? 5.720 2.923 17.000 1.00 61.25 207 GLY A C 1
ATOM 1605 O O . GLY A 1 207 ? 5.064 2.108 17.640 1.00 61.25 207 GLY A O 1
ATOM 1606 N N . ASP A 1 208 ? 5.160 3.843 16.217 1.00 69.06 208 ASP A N 1
ATOM 1607 C CA . ASP A 1 208 ? 3.734 4.064 15.974 1.00 69.06 208 ASP A CA 1
ATOM 1608 C C . ASP A 1 208 ? 3.274 3.573 14.588 1.00 69.06 208 ASP A C 1
ATOM 1610 O O . ASP A 1 208 ? 2.169 3.892 14.145 1.00 69.06 208 ASP A O 1
ATOM 1614 N N . ALA A 1 209 ? 4.094 2.765 1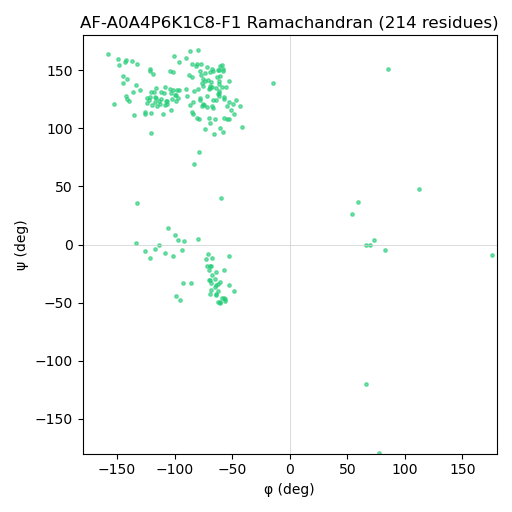3.907 1.00 80.62 209 ALA A N 1
ATOM 1615 C CA . ALA A 1 209 ? 3.708 2.111 12.662 1.00 80.62 209 ALA A CA 1
ATOM 1616 C C . ALA A 1 209 ? 2.516 1.161 12.880 1.00 80.62 209 ALA A C 1
ATOM 1618 O O . ALA A 1 209 ? 2.522 0.304 13.767 1.00 80.62 209 ALA A O 1
ATOM 1619 N N . VAL A 1 210 ? 1.493 1.290 12.035 1.00 85.62 210 VAL A N 1
ATOM 1620 C CA . VAL A 1 210 ? 0.271 0.489 12.078 1.00 85.62 210 VAL A CA 1
ATOM 1621 C C . VAL A 1 210 ? 0.233 -0.418 10.856 1.00 85.62 210 VAL A C 1
ATOM 1623 O O . VAL A 1 210 ? 0.400 0.031 9.721 1.00 85.62 210 VAL A O 1
ATOM 1626 N N . ARG A 1 211 ? -0.039 -1.703 11.092 1.00 90.56 211 ARG A N 1
ATOM 1627 C CA . ARG A 1 211 ? -0.356 -2.665 10.039 1.00 90.56 211 ARG A CA 1
ATOM 1628 C C . ARG A 1 211 ? -1.841 -2.991 10.060 1.00 90.56 211 ARG A C 1
ATOM 1630 O O . ARG A 1 211 ? -2.347 -3.457 11.078 1.00 90.56 211 ARG A O 1
ATOM 1637 N N . ILE A 1 212 ? -2.525 -2.779 8.941 1.00 91.38 212 ILE A N 1
ATOM 1638 C CA . ILE A 1 212 ? -3.959 -3.056 8.792 1.00 91.38 212 ILE A CA 1
ATOM 1639 C C . ILE A 1 212 ? -4.137 -4.118 7.716 1.00 91.38 212 ILE A C 1
ATOM 1641 O O . ILE A 1 212 ? -3.582 -3.999 6.626 1.00 91.38 212 ILE A O 1
ATOM 1645 N N . VAL A 1 213 ? -4.925 -5.149 8.015 1.00 93.69 213 VAL A N 1
ATOM 1646 C CA . VAL A 1 213 ? -5.261 -6.214 7.067 1.00 93.69 213 VAL A CA 1
ATOM 1647 C C . VAL A 1 213 ? -6.774 -6.308 6.954 1.00 93.69 213 VAL A C 1
ATOM 1649 O O . VAL A 1 213 ? -7.447 -6.553 7.952 1.00 93.69 213 VAL A O 1
ATOM 1652 N N . LEU A 1 214 ? -7.291 -6.136 5.740 1.00 92.44 214 LEU A N 1
ATOM 1653 C CA . LEU A 1 214 ? -8.704 -6.295 5.409 1.00 92.44 214 LEU A CA 1
ATOM 1654 C C . LEU A 1 214 ? -8.869 -7.409 4.383 1.00 92.44 214 LEU A C 1
ATOM 1656 O O . LEU A 1 214 ? -7.998 -7.635 3.539 1.00 92.44 214 LEU A O 1
ATOM 1660 N N . SER A 1 215 ? -9.976 -8.133 4.470 1.00 90.94 215 SER A N 1
ATOM 1661 C CA . SER A 1 215 ? -10.321 -9.217 3.555 1.00 90.94 215 SER A CA 1
ATOM 1662 C C . SER A 1 215 ? -11.816 -9.170 3.286 1.00 90.94 215 SER A C 1
ATOM 1664 O O . SER A 1 215 ? -12.589 -9.163 4.242 1.00 90.94 215 SER A O 1
ATOM 1666 N N . GLU A 1 216 ? -12.195 -9.112 2.012 1.00 84.50 216 GLU A N 1
ATOM 1667 C CA . GLU A 1 216 ? -13.589 -9.027 1.550 1.00 84.50 216 GLU A CA 1
ATOM 1668 C C . GLU A 1 216 ? -13.874 -9.990 0.405 1.00 84.50 216 GLU A C 1
ATOM 1670 O O . GLU A 1 216 ? -13.005 -10.116 -0.486 1.00 84.50 216 GLU A O 1
#

Secondary structure (DSSP, 8-state):
-B-TTT--B--TT-SB-TTT--B--TT---------PPPPPPPPP--PPPP-----PPPPPPPPPPP-------------PPPPP-----PPPPTTPSP-SHHHHHHHHTTPPP-EEEEEEEETTTEEEEEEE-----HHHHHHHHHHHHHHH--TT-SEEEEEEESS----TTPPPS-EEEEEEEEEETTEEEEEEEEE-S-SS-TT--EEEEE-

Organism: Ktedonosporobacter rubrisoli (NCBI:txid2509675)

pLDDT: mean 74.38, std 20.75, range [33.34, 96.44]

Nearest PDB structures (foldseek):
  5xt3-assembly1_A  TM=4.869E-01  e=1.569E-01  Staphylococcus aureus
  6jis-assembly1_A-2  TM=5.663E-01  e=1.838E+00  Staphylococcus aureus
  6l4l-assembly1_A  TM=5.541E-01  e=2.828E+00  Staphylococcus aureus
  7pd7-assembly1_A  TM=4.271E-01  e=9.344E-01  Chondromyces crocatus
  6jiw-assembly1_A-2  TM=5.684E-01  e=4.091E+00  Staphylococcus aureus